Protein AF-A0A956KKS4-F1 (afdb_monomer_lite)

Sequence (204 aa):
PTCLHEVFEPHPDEIPGLGRHVPNFAPLLCDLSKSDDETLKHWNMSATRRLIFWVLRDGRDPIRLIATLPAWESLIHQALASQDELAIFLQIHQYLKIVVKGEHAGHFWSTLNRMVPEVEEVVMTYADTLKAQGLEQGRVQGLEKGLEQGLEQGRAQMLDLLTELRFGQPLSSDHQVETKDLKQLQALLERLLKASSLEEALRN

Radius of gyration: 31.51 Å; chains: 1; bounding box: 69×45×75 Å

Structure (mmCIF, N/CA/C/O backbone):
data_AF-A0A956KKS4-F1
#
_entry.id   AF-A0A956KKS4-F1
#
loop_
_atom_site.group_PDB
_atom_site.id
_atom_site.type_symbol
_atom_site.label_atom_id
_atom_site.label_alt_id
_atom_site.label_comp_id
_atom_site.label_asym_id
_atom_site.label_entity_id
_atom_site.label_seq_id
_atom_site.pdbx_PDB_ins_code
_atom_site.Cartn_x
_atom_site.Cartn_y
_atom_site.Cartn_z
_atom_site.occupancy
_atom_site.B_iso_or_equiv
_atom_site.auth_seq_id
_atom_site.auth_comp_id
_atom_site.auth_asym_id
_atom_site.auth_atom_id
_atom_site.pdbx_PDB_model_num
ATOM 1 N N . PRO A 1 1 ? -6.149 -20.314 -20.957 1.00 67.69 1 PRO A N 1
ATOM 2 C CA . PRO A 1 1 ? -7.364 -19.671 -21.488 1.00 67.69 1 PRO A CA 1
ATOM 3 C C . PRO A 1 1 ? -7.081 -18.264 -22.036 1.00 67.69 1 PRO A C 1
ATOM 5 O O . PRO A 1 1 ? -6.690 -17.373 -21.284 1.00 67.69 1 PRO A O 1
ATOM 8 N N . THR A 1 2 ? -7.222 -18.085 -23.350 1.00 76.88 2 THR A N 1
ATOM 9 C CA . THR A 1 2 ? -7.102 -16.787 -24.043 1.00 76.88 2 THR A CA 1
ATOM 10 C C . THR A 1 2 ? -8.426 -16.037 -24.175 1.00 76.88 2 THR A C 1
ATOM 12 O O . THR A 1 2 ? -8.429 -14.856 -24.518 1.00 76.88 2 THR A O 1
ATOM 15 N N . CYS A 1 3 ? -9.545 -16.685 -23.846 1.00 83.00 3 CYS A N 1
ATOM 16 C CA . CYS A 1 3 ? -10.859 -16.067 -23.724 1.00 83.00 3 CYS A CA 1
ATOM 17 C C . CYS A 1 3 ? -11.696 -16.735 -22.621 1.00 83.00 3 CYS A C 1
ATOM 19 O O . CYS A 1 3 ? -11.344 -17.806 -22.122 1.00 83.00 3 CYS A O 1
ATOM 21 N N . LEU A 1 4 ? -12.781 -16.078 -22.200 1.00 85.38 4 LEU A N 1
ATOM 22 C CA . LEU A 1 4 ? -13.617 -16.523 -21.082 1.00 85.38 4 LEU A CA 1
ATOM 23 C C . LEU A 1 4 ? -14.244 -17.902 -21.332 1.00 85.38 4 LEU A C 1
ATOM 25 O O . LEU A 1 4 ? -14.388 -18.686 -20.398 1.00 85.38 4 LEU A O 1
ATOM 29 N N . HIS A 1 5 ? -14.603 -18.209 -22.578 1.00 89.88 5 HIS A N 1
ATOM 30 C CA . HIS A 1 5 ? -15.242 -19.483 -22.917 1.00 89.88 5 HIS A CA 1
ATOM 31 C C . HIS A 1 5 ? -14.338 -20.698 -22.673 1.00 89.88 5 HIS A C 1
ATOM 33 O O . HIS A 1 5 ? -14.833 -21.735 -22.246 1.00 89.88 5 HIS A O 1
ATOM 39 N N . GLU A 1 6 ? -13.018 -20.548 -22.824 1.00 86.31 6 GLU A N 1
ATOM 40 C CA . GLU A 1 6 ? -12.023 -21.605 -22.564 1.00 86.31 6 GLU A CA 1
ATOM 41 C C . GLU A 1 6 ? -11.889 -21.986 -21.077 1.00 86.31 6 GLU A C 1
ATOM 43 O O . GLU A 1 6 ? -11.120 -22.882 -20.739 1.00 86.31 6 GLU A O 1
ATOM 48 N N . VAL A 1 7 ? -12.568 -21.275 -20.170 1.00 86.38 7 VAL A N 1
ATOM 49 C CA . VAL A 1 7 ? -12.564 -21.566 -18.725 1.00 86.38 7 VAL A CA 1
ATOM 50 C C . VAL A 1 7 ? -13.711 -22.508 -18.332 1.00 86.38 7 VAL A C 1
ATOM 52 O O . VAL A 1 7 ? -13.700 -23.057 -17.233 1.00 86.38 7 VAL A O 1
ATOM 55 N N . PHE A 1 8 ? -14.702 -22.706 -19.207 1.00 86.19 8 PHE A N 1
ATOM 56 C CA . PHE A 1 8 ? -15.856 -23.562 -18.939 1.00 86.19 8 PHE A CA 1
ATOM 57 C C . PHE A 1 8 ? -15.697 -24.939 -19.586 1.00 86.19 8 PHE A C 1
ATOM 59 O O . PHE A 1 8 ? -15.346 -25.051 -20.758 1.00 86.19 8 PHE A O 1
ATOM 66 N N . GLU A 1 9 ? -16.035 -25.979 -18.825 1.00 88.81 9 GLU A N 1
ATOM 67 C CA . GLU A 1 9 ? -16.189 -27.348 -19.315 1.00 88.81 9 GLU A CA 1
ATOM 68 C C . GLU A 1 9 ? -17.622 -27.832 -19.005 1.00 88.81 9 GLU A C 1
ATOM 70 O O . GLU A 1 9 ? -18.017 -27.813 -17.834 1.00 88.81 9 GLU A O 1
ATOM 75 N N . PRO A 1 10 ? -18.423 -28.266 -20.002 1.00 88.50 10 PRO A N 1
ATOM 76 C CA . PRO A 1 10 ? -18.163 -28.219 -21.447 1.00 88.50 10 PRO A CA 1
ATOM 77 C C . PRO A 1 10 ? -18.154 -26.781 -21.989 1.00 88.50 10 PRO A C 1
ATOM 79 O O . PRO A 1 10 ? -18.665 -25.857 -21.347 1.00 88.50 10 PRO A O 1
ATOM 82 N N . HIS A 1 11 ? -17.583 -26.593 -23.179 1.00 90.69 11 HIS A N 1
ATOM 83 C CA . HIS A 1 11 ? -17.496 -25.268 -23.791 1.00 90.69 11 HIS A CA 1
ATOM 84 C C . HIS A 1 11 ? -18.918 -24.698 -24.008 1.00 90.69 11 HIS A C 1
ATOM 86 O O . HIS A 1 11 ? -19.808 -25.445 -24.418 1.00 90.69 11 HIS A O 1
ATOM 92 N N . PRO A 1 12 ? -19.194 -23.396 -23.785 1.00 90.81 12 PRO A N 1
ATOM 93 C CA . PRO A 1 12 ? -20.557 -22.856 -23.881 1.00 90.81 12 PRO A CA 1
ATOM 94 C C . PRO A 1 12 ? -21.233 -23.062 -25.248 1.00 90.81 12 PRO A C 1
ATOM 96 O O . PRO A 1 12 ? -22.458 -23.170 -25.316 1.00 90.81 12 PRO A O 1
ATOM 99 N N . ASP A 1 13 ? -20.444 -23.154 -26.323 1.00 90.31 13 ASP A N 1
ATOM 100 C CA . ASP A 1 13 ? -20.930 -23.477 -27.677 1.00 90.31 13 ASP A CA 1
ATOM 101 C C . ASP A 1 13 ? -21.317 -24.955 -27.867 1.00 90.31 13 ASP A C 1
ATOM 103 O O . ASP A 1 13 ? -22.075 -25.278 -28.780 1.00 90.31 13 ASP A O 1
ATOM 107 N N . GLU A 1 14 ? -20.846 -25.856 -27.003 1.00 92.38 14 GLU A N 1
ATOM 108 C CA . GLU A 1 14 ? -21.231 -27.275 -27.009 1.00 92.38 14 GLU A CA 1
ATOM 109 C C . GLU A 1 14 ? -22.615 -27.494 -26.379 1.00 92.38 14 GLU A C 1
ATOM 111 O O . GLU A 1 14 ? -23.230 -28.542 -26.582 1.00 92.38 14 GLU A O 1
ATOM 116 N N . ILE A 1 15 ? -23.140 -26.502 -25.649 1.00 90.44 15 ILE A N 1
ATOM 117 C CA . ILE A 1 15 ? -24.481 -26.536 -25.061 1.00 90.44 15 ILE A CA 1
ATOM 118 C C . ILE A 1 15 ? -25.469 -25.848 -26.024 1.00 90.44 15 ILE A C 1
ATOM 120 O O . ILE A 1 15 ? -25.394 -24.628 -26.226 1.00 90.44 15 ILE A O 1
ATOM 124 N N . PRO A 1 16 ? -26.444 -26.583 -26.600 1.00 91.25 16 PRO A N 1
ATOM 125 C CA . PRO A 1 16 ? -27.363 -26.038 -27.593 1.00 91.25 16 PRO A CA 1
ATOM 126 C C . PRO A 1 16 ? -28.093 -24.779 -27.111 1.00 91.25 16 PRO A C 1
ATOM 128 O O . PRO A 1 16 ? -28.829 -24.792 -26.126 1.00 91.25 16 PRO A O 1
ATOM 131 N N . GLY A 1 17 ? -27.909 -23.681 -27.845 1.00 89.69 17 GLY A N 1
ATOM 132 C CA . GLY A 1 17 ? -28.584 -22.408 -27.595 1.00 89.69 17 GLY A CA 1
ATOM 133 C C . GLY A 1 17 ? -27.953 -21.524 -26.518 1.00 89.69 17 GLY A C 1
ATOM 134 O O . GLY A 1 17 ? -28.399 -20.384 -26.392 1.00 89.69 17 GLY A O 1
ATOM 135 N N . LEU A 1 18 ? -26.926 -21.992 -25.796 1.00 88.94 18 LEU A N 1
ATOM 136 C CA . LEU A 1 18 ? -26.306 -21.257 -24.687 1.00 88.94 18 LEU A CA 1
ATOM 137 C C . LEU A 1 18 ? -25.209 -20.280 -25.135 1.00 88.94 18 LEU A C 1
ATOM 139 O O . LEU A 1 18 ? -25.178 -19.159 -24.631 1.00 88.94 18 LEU A O 1
ATOM 143 N N . GLY A 1 19 ? -24.364 -20.652 -26.103 1.00 86.62 19 GLY A N 1
ATOM 144 C CA . GLY A 1 19 ? -23.192 -19.861 -26.518 1.00 86.62 19 GLY A CA 1
ATOM 145 C C . GLY A 1 19 ? -23.479 -18.380 -26.810 1.00 86.62 19 GLY A C 1
ATOM 146 O O . GLY A 1 19 ? -22.782 -17.496 -26.319 1.00 86.62 19 GLY A O 1
ATOM 147 N N . ARG A 1 20 ? -24.596 -18.072 -27.487 1.00 88.06 20 ARG A N 1
ATOM 148 C CA . ARG A 1 20 ? -25.023 -16.686 -27.798 1.00 88.06 20 ARG A CA 1
ATOM 149 C C . ARG A 1 20 ? -25.394 -15.828 -26.581 1.00 88.06 20 ARG A C 1
ATOM 151 O O . ARG A 1 20 ? -25.547 -14.618 -26.721 1.00 88.06 20 ARG A O 1
ATOM 158 N N . HIS A 1 21 ? -25.618 -16.446 -25.424 1.00 89.75 21 HIS A N 1
ATOM 159 C CA . HIS A 1 21 ? -26.002 -15.770 -24.183 1.00 89.75 21 HIS A CA 1
ATOM 160 C C . HIS A 1 21 ? -24.832 -15.624 -23.206 1.00 89.75 21 HIS A C 1
ATOM 162 O O . HIS A 1 21 ? -24.967 -14.901 -22.221 1.00 89.75 21 HIS A O 1
ATOM 168 N N . VAL A 1 22 ? -23.695 -16.275 -23.472 1.00 88.19 22 VAL A N 1
ATOM 169 C CA . VAL A 1 22 ? -22.488 -16.179 -22.649 1.00 88.19 22 VAL A CA 1
ATOM 170 C C . VAL A 1 22 ? -21.515 -15.219 -23.333 1.00 88.19 22 VAL A C 1
ATOM 172 O O . VAL A 1 22 ? -20.966 -15.559 -24.380 1.00 88.19 22 VAL A O 1
ATOM 175 N N . PRO A 1 23 ? -21.257 -14.023 -22.778 1.00 86.69 23 PRO A N 1
ATOM 176 C CA . PRO A 1 23 ? -20.263 -13.113 -23.336 1.00 86.69 23 PRO A CA 1
ATOM 177 C C . PRO A 1 23 ? -18.887 -13.783 -23.430 1.00 86.69 23 PRO A C 1
ATOM 179 O O . PRO A 1 23 ? -18.427 -14.374 -22.455 1.00 86.69 23 PRO A O 1
ATOM 182 N N . ASN A 1 24 ? -18.219 -13.690 -24.582 1.00 87.19 24 ASN A N 1
ATOM 183 C CA . ASN A 1 24 ? -16.855 -14.190 -24.738 1.00 87.19 24 ASN A CA 1
ATOM 184 C C . ASN A 1 24 ? -15.861 -13.027 -24.715 1.00 87.19 24 ASN A C 1
ATOM 186 O O . ASN A 1 24 ? -15.662 -12.346 -25.721 1.00 87.19 24 ASN A O 1
ATOM 190 N N . PHE A 1 25 ? -15.259 -12.769 -23.557 1.00 85.31 25 PHE A N 1
ATOM 191 C CA . PHE A 1 25 ? -14.231 -11.739 -23.430 1.00 85.31 25 PHE A CA 1
ATOM 192 C C . PHE A 1 25 ? -12.845 -12.352 -23.621 1.00 85.31 25 PHE A C 1
ATOM 194 O O . PHE A 1 25 ? -12.521 -13.354 -22.986 1.00 85.31 25 PHE A O 1
ATOM 201 N N . ALA A 1 26 ? -12.010 -11.718 -24.443 1.00 81.62 26 ALA A N 1
ATOM 202 C CA . ALA A 1 26 ? -10.579 -11.991 -24.494 1.00 81.62 26 ALA A CA 1
ATOM 203 C C . ALA A 1 26 ? -9.862 -11.012 -23.546 1.00 81.62 26 ALA A C 1
ATOM 205 O O . ALA A 1 26 ? -9.864 -9.806 -23.819 1.00 81.62 26 ALA A O 1
ATOM 206 N N . PRO A 1 27 ? -9.298 -11.464 -22.410 1.00 77.31 27 PRO A N 1
ATOM 207 C CA . PRO A 1 27 ? -8.574 -10.571 -21.520 1.00 77.31 27 PRO A CA 1
ATOM 208 C C . PRO A 1 27 ? -7.299 -10.065 -22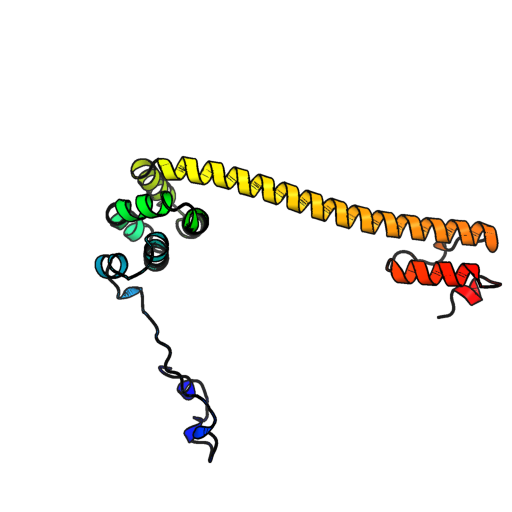.205 1.00 77.31 27 PRO A C 1
ATOM 210 O O . PRO A 1 27 ? -6.483 -10.847 -22.693 1.00 77.31 27 PRO A O 1
ATOM 213 N N . LEU A 1 28 ? -7.096 -8.747 -22.200 1.00 77.62 28 LEU A N 1
ATOM 214 C CA . LEU A 1 28 ? -5.820 -8.156 -22.592 1.00 77.62 28 LEU A CA 1
ATOM 215 C C . LEU A 1 28 ? -4.828 -8.322 -21.433 1.00 77.62 28 LEU A C 1
ATOM 217 O O . LEU A 1 28 ? -4.792 -7.511 -20.509 1.00 77.62 28 LEU A O 1
ATOM 221 N N . LEU A 1 29 ? -4.050 -9.403 -21.463 1.00 77.94 29 LEU A N 1
ATOM 222 C CA . LEU A 1 29 ? -3.005 -9.677 -20.478 1.00 77.94 29 LEU A CA 1
ATOM 223 C C . LEU A 1 29 ? -1.663 -9.131 -20.975 1.00 77.94 29 LEU A C 1
ATOM 225 O O . LEU A 1 29 ? -1.167 -9.535 -22.025 1.00 77.94 29 LEU A O 1
ATOM 229 N N . CYS A 1 30 ? -1.066 -8.222 -20.206 1.00 78.81 30 CYS A N 1
ATOM 230 C CA . CYS A 1 30 ? 0.287 -7.734 -20.451 1.00 78.81 30 CYS A CA 1
ATOM 231 C C . CYS A 1 30 ? 1.281 -8.530 -19.598 1.00 78.81 30 CYS A C 1
ATOM 233 O O . CYS A 1 30 ? 1.232 -8.480 -18.368 1.00 78.81 30 CYS A O 1
ATOM 235 N N . ASP A 1 31 ? 2.182 -9.263 -20.252 1.00 86.06 31 ASP A N 1
ATOM 236 C CA . ASP A 1 31 ? 3.281 -9.963 -19.587 1.00 86.06 31 ASP A CA 1
ATOM 237 C C . ASP A 1 31 ? 4.459 -9.004 -19.373 1.00 86.06 31 ASP A C 1
ATOM 239 O O . ASP A 1 31 ? 5.256 -8.755 -20.280 1.00 86.06 31 ASP A O 1
ATOM 243 N N . LEU A 1 32 ? 4.568 -8.469 -18.155 1.00 87.56 32 LEU A N 1
ATOM 244 C CA . LEU A 1 32 ? 5.615 -7.514 -17.786 1.00 87.56 32 LEU A CA 1
ATOM 245 C C . LEU A 1 32 ? 7.029 -8.081 -17.933 1.00 87.56 32 LEU A C 1
ATOM 247 O O . LEU A 1 32 ? 7.955 -7.306 -18.147 1.00 87.56 32 LEU A O 1
ATOM 251 N N . SER A 1 33 ? 7.212 -9.403 -17.845 1.00 86.06 33 SER A N 1
ATOM 252 C CA . SER A 1 33 ? 8.542 -10.020 -17.943 1.00 86.06 33 SER A CA 1
ATOM 253 C C . SER A 1 33 ? 9.171 -9.869 -19.332 1.00 86.06 33 SER A C 1
ATOM 255 O O . SER A 1 33 ? 10.391 -9.937 -19.467 1.00 86.06 33 SER A O 1
ATOM 257 N N . LYS A 1 34 ? 8.344 -9.625 -20.356 1.00 87.12 34 LYS A N 1
ATOM 258 C CA . LYS A 1 34 ? 8.765 -9.441 -21.751 1.00 87.12 34 LYS A CA 1
ATOM 259 C C . LYS A 1 34 ? 8.954 -7.979 -22.145 1.00 87.12 34 LYS A C 1
ATOM 261 O O . LYS A 1 34 ? 9.485 -7.715 -23.219 1.00 87.12 34 LYS A O 1
ATOM 266 N N . SER A 1 35 ? 8.516 -7.042 -21.309 1.00 89.44 35 SER A N 1
ATOM 267 C CA . SER A 1 35 ? 8.695 -5.610 -21.550 1.00 89.44 35 SER A CA 1
ATOM 268 C C . SER A 1 35 ? 10.105 -5.189 -21.152 1.00 89.44 35 SER A C 1
ATOM 270 O O . SER A 1 35 ? 10.549 -5.505 -20.046 1.00 89.44 35 SER A O 1
ATOM 272 N N . ASP A 1 36 ? 10.795 -4.441 -22.012 1.00 91.94 36 ASP A N 1
ATOM 273 C CA . ASP A 1 36 ? 12.065 -3.802 -21.663 1.00 91.94 36 ASP A CA 1
ATOM 274 C C . ASP A 1 36 ? 11.852 -2.473 -20.914 1.00 91.94 36 ASP A C 1
ATOM 276 O O . ASP A 1 36 ? 10.735 -1.965 -20.777 1.00 91.94 36 ASP A O 1
ATOM 280 N N . ASP A 1 37 ? 12.934 -1.936 -20.351 1.00 93.56 37 ASP A N 1
ATOM 281 C CA . ASP A 1 37 ? 12.895 -0.704 -19.558 1.00 93.56 37 ASP A CA 1
ATOM 282 C C . ASP A 1 37 ? 12.421 0.489 -20.388 1.00 93.56 37 ASP A C 1
ATOM 284 O O . ASP A 1 37 ? 11.619 1.289 -19.911 1.00 93.56 37 ASP A O 1
ATOM 288 N N . GLU A 1 38 ? 12.868 0.590 -21.639 1.00 93.44 38 GLU A N 1
ATOM 289 C CA . GLU A 1 38 ? 12.499 1.695 -22.520 1.00 93.44 38 GLU A CA 1
ATOM 290 C C . GLU A 1 38 ? 11.010 1.666 -22.863 1.00 93.44 38 GLU A C 1
ATOM 292 O O . GLU A 1 38 ? 10.343 2.697 -22.786 1.00 93.44 38 GLU A O 1
ATOM 297 N N . THR A 1 39 ? 10.440 0.493 -23.129 1.00 92.94 39 THR A N 1
ATOM 298 C CA . THR A 1 39 ? 9.001 0.324 -23.346 1.00 92.94 39 THR A CA 1
ATOM 299 C C . THR A 1 39 ? 8.213 0.808 -22.134 1.00 92.94 39 THR A C 1
ATOM 301 O O . THR A 1 39 ? 7.300 1.620 -22.288 1.00 92.94 39 THR A O 1
ATOM 304 N N . LEU A 1 40 ? 8.589 0.377 -20.924 1.00 93.38 40 LEU A N 1
ATOM 305 C CA . LEU A 1 40 ? 7.910 0.798 -19.694 1.00 93.38 40 LEU A CA 1
ATOM 306 C C . LEU A 1 40 ? 8.026 2.313 -19.458 1.00 93.38 40 LEU A C 1
ATOM 308 O O . LEU A 1 40 ? 7.057 2.952 -19.042 1.00 93.38 40 LEU A O 1
ATOM 312 N N . LYS A 1 41 ? 9.185 2.913 -19.759 1.00 94.06 41 LYS A N 1
ATOM 313 C CA . LYS A 1 41 ? 9.401 4.364 -19.639 1.00 94.06 41 LYS A CA 1
ATOM 314 C C . LYS A 1 41 ? 8.571 5.178 -20.630 1.00 94.06 41 LYS A C 1
ATOM 316 O O . LYS A 1 41 ? 8.236 6.313 -20.302 1.00 94.06 41 LYS A O 1
ATOM 321 N N . HIS A 1 42 ? 8.214 4.633 -21.792 1.00 93.56 42 HIS A N 1
ATOM 322 C CA . HIS A 1 42 ? 7.426 5.327 -22.822 1.00 93.56 42 HIS A CA 1
ATOM 323 C C . HIS A 1 42 ? 5.911 5.096 -22.716 1.00 93.56 42 HIS A C 1
ATOM 325 O O . HIS A 1 42 ? 5.143 5.686 -23.479 1.00 93.56 42 HIS A O 1
ATOM 331 N N . TRP A 1 43 ? 5.448 4.270 -21.776 1.00 92.31 43 TRP A N 1
ATOM 332 C CA . TRP A 1 43 ? 4.018 4.048 -21.568 1.00 92.31 43 TRP A CA 1
ATOM 333 C C . TRP A 1 43 ? 3.269 5.347 -21.265 1.00 92.31 43 TRP A C 1
ATOM 335 O O . TRP A 1 43 ? 3.678 6.127 -20.409 1.00 92.31 43 TRP A O 1
ATOM 345 N N . ASN A 1 44 ? 2.130 5.568 -21.929 1.00 93.75 44 ASN A N 1
ATOM 346 C CA . ASN A 1 44 ? 1.343 6.796 -21.788 1.00 93.75 44 ASN A CA 1
ATOM 347 C C . ASN A 1 44 ? 0.564 6.844 -20.458 1.00 93.75 44 ASN A C 1
ATOM 349 O O . ASN A 1 44 ? -0.647 6.641 -20.400 1.00 93.75 44 ASN A O 1
ATOM 353 N N . MET A 1 45 ? 1.296 7.057 -19.372 1.00 92.69 45 MET A N 1
ATOM 354 C CA . MET A 1 45 ? 0.819 7.170 -17.996 1.00 92.69 45 MET A CA 1
ATOM 355 C C . MET A 1 45 ? 1.788 8.037 -17.184 1.00 92.69 45 MET A C 1
ATOM 357 O O . MET A 1 45 ? 2.842 8.419 -17.690 1.00 92.69 45 MET A O 1
ATOM 361 N N . SER A 1 46 ? 1.453 8.349 -15.936 1.00 94.25 46 SER A N 1
ATOM 362 C CA . SER A 1 46 ? 2.309 9.146 -15.055 1.00 94.25 46 SER A CA 1
ATOM 363 C C . SER A 1 46 ? 3.600 8.429 -14.647 1.00 94.25 46 SER A C 1
ATOM 365 O O . SER A 1 46 ? 3.689 7.198 -14.699 1.00 94.25 46 SER A O 1
ATOM 367 N N . ALA A 1 47 ? 4.599 9.203 -14.208 1.00 94.50 47 ALA A N 1
ATOM 368 C CA . ALA A 1 47 ? 5.894 8.679 -13.774 1.00 94.50 47 ALA A CA 1
ATOM 369 C C . ALA A 1 47 ? 5.747 7.641 -12.651 1.00 94.50 47 ALA A C 1
ATOM 371 O O . ALA A 1 47 ? 6.319 6.553 -12.736 1.00 94.50 47 ALA A O 1
ATOM 372 N N . THR A 1 48 ? 4.894 7.919 -11.663 1.00 94.56 48 THR A N 1
ATOM 373 C CA . THR A 1 48 ? 4.626 7.013 -10.542 1.00 94.56 48 THR A CA 1
ATOM 374 C C . THR A 1 48 ? 4.069 5.675 -11.012 1.00 94.56 48 THR A C 1
ATOM 376 O O . THR A 1 48 ? 4.514 4.624 -10.558 1.00 94.56 48 THR A O 1
ATOM 379 N N . ARG A 1 49 ? 3.145 5.671 -11.982 1.00 94.12 49 ARG A N 1
ATOM 380 C CA . ARG A 1 49 ? 2.589 4.422 -12.528 1.00 94.12 49 ARG A CA 1
ATOM 381 C C . ARG A 1 49 ? 3.625 3.616 -13.306 1.00 94.12 49 ARG A C 1
ATOM 383 O O . ARG A 1 49 ? 3.665 2.399 -13.155 1.00 94.12 49 ARG A O 1
ATOM 390 N N . ARG A 1 50 ? 4.500 4.266 -14.080 1.00 95.94 50 ARG A N 1
ATOM 391 C CA . ARG A 1 50 ? 5.619 3.574 -14.754 1.00 95.94 50 ARG A CA 1
ATOM 392 C C . ARG A 1 50 ? 6.558 2.929 -13.730 1.00 95.94 50 ARG A C 1
ATOM 394 O O . ARG A 1 50 ? 6.944 1.775 -13.907 1.00 95.94 50 ARG A O 1
ATOM 401 N N . LEU A 1 51 ? 6.847 3.628 -12.627 1.00 96.62 51 LEU A N 1
ATOM 402 C CA . LEU A 1 51 ? 7.636 3.089 -11.515 1.00 96.62 51 LEU A CA 1
ATOM 403 C C . LEU A 1 51 ? 6.966 1.881 -10.849 1.00 96.62 51 LEU A C 1
ATOM 405 O O . LEU A 1 51 ? 7.670 0.935 -10.510 1.00 96.62 51 LEU A O 1
ATOM 409 N N . ILE A 1 52 ? 5.632 1.861 -10.708 1.00 95.44 52 ILE A N 1
ATOM 410 C CA . ILE A 1 52 ? 4.912 0.674 -10.208 1.00 95.44 52 ILE A CA 1
ATOM 411 C C . ILE A 1 52 ? 5.248 -0.541 -11.069 1.00 95.44 52 ILE A C 1
ATOM 413 O O . ILE A 1 52 ? 5.626 -1.578 -10.534 1.00 95.44 52 ILE A O 1
ATOM 417 N N . PHE A 1 53 ? 5.135 -0.435 -12.393 1.00 95.06 53 PHE A N 1
ATOM 418 C CA . PHE A 1 53 ? 5.379 -1.577 -13.278 1.00 95.06 53 PHE A CA 1
ATOM 419 C C . PHE A 1 53 ? 6.832 -2.038 -13.259 1.00 95.06 53 PHE A C 1
ATOM 421 O O . PHE A 1 53 ? 7.083 -3.242 -13.223 1.00 95.06 53 PHE A O 1
ATOM 428 N N . TRP A 1 54 ? 7.773 -1.098 -13.210 1.00 95.75 54 TRP A N 1
ATOM 429 C CA . TRP A 1 54 ? 9.185 -1.407 -13.019 1.00 95.75 54 TRP A CA 1
ATOM 430 C C . TRP A 1 54 ? 9.429 -2.173 -11.710 1.00 95.75 54 TRP A C 1
ATOM 432 O O . TRP A 1 54 ? 9.985 -3.270 -11.728 1.00 95.75 54 TRP A O 1
ATOM 442 N N . VAL A 1 55 ? 8.918 -1.668 -10.585 1.00 95.25 55 VAL A N 1
ATOM 443 C CA . VAL A 1 55 ? 9.067 -2.298 -9.266 1.00 95.25 55 VAL A CA 1
ATOM 444 C C . VAL A 1 55 ? 8.310 -3.626 -9.156 1.00 95.25 55 VAL A C 1
ATOM 446 O O . VAL A 1 55 ? 8.766 -4.540 -8.472 1.00 95.25 55 VAL A O 1
ATOM 449 N N . LEU A 1 56 ? 7.171 -3.793 -9.827 1.00 93.31 56 LEU A N 1
ATOM 450 C CA . LEU A 1 56 ? 6.454 -5.071 -9.857 1.00 93.31 56 LEU A CA 1
ATOM 451 C C . LEU A 1 56 ? 7.199 -6.129 -10.677 1.00 93.31 56 LEU A C 1
ATOM 453 O O . LEU A 1 56 ? 7.210 -7.296 -10.279 1.00 93.31 56 LEU A O 1
ATOM 457 N N . ARG A 1 57 ? 7.816 -5.728 -11.795 1.00 94.00 57 ARG A N 1
ATOM 458 C CA . ARG A 1 57 ? 8.616 -6.613 -12.650 1.00 94.00 57 ARG A CA 1
ATOM 459 C C . ARG A 1 57 ? 9.921 -7.013 -11.958 1.00 94.00 57 ARG A C 1
ATOM 461 O O . ARG A 1 57 ? 10.241 -8.197 -11.916 1.00 94.00 57 ARG A O 1
ATOM 468 N N . ASP A 1 58 ? 10.620 -6.049 -11.360 1.00 93.69 58 ASP A N 1
ATOM 469 C CA . ASP A 1 58 ? 12.010 -6.226 -10.918 1.00 93.69 58 ASP A CA 1
ATOM 470 C C . ASP A 1 58 ? 12.169 -6.331 -9.404 1.00 93.69 58 ASP A C 1
ATOM 472 O O . ASP A 1 58 ? 13.189 -6.806 -8.921 1.00 93.69 58 ASP A O 1
ATOM 476 N N . GLY A 1 59 ? 11.165 -5.931 -8.622 1.00 89.50 59 GLY A N 1
ATOM 477 C CA . GLY A 1 59 ? 11.275 -5.819 -7.165 1.00 89.50 59 GLY A CA 1
ATOM 478 C C . GLY A 1 59 ? 11.569 -7.132 -6.440 1.00 89.50 59 GLY A C 1
ATOM 479 O O . GLY A 1 59 ? 12.028 -7.111 -5.301 1.00 89.50 59 GLY A O 1
ATOM 480 N N . ARG A 1 60 ? 11.315 -8.277 -7.087 1.00 88.00 60 ARG A N 1
ATOM 481 C CA . ARG A 1 60 ? 11.626 -9.615 -6.555 1.00 88.00 60 ARG A CA 1
ATOM 482 C C . ARG A 1 60 ? 13.028 -10.113 -6.915 1.00 88.00 60 ARG A C 1
ATOM 484 O O . ARG A 1 60 ? 13.434 -11.144 -6.391 1.00 88.00 60 ARG A O 1
ATOM 491 N N . ASP A 1 61 ? 13.754 -9.389 -7.761 1.00 92.06 61 ASP A N 1
ATOM 492 C CA . ASP A 1 61 ? 15.160 -9.622 -8.084 1.00 92.06 61 ASP A CA 1
ATOM 493 C C . ASP A 1 61 ? 15.980 -8.397 -7.639 1.00 92.06 61 ASP A C 1
ATOM 495 O O . ASP A 1 61 ? 16.180 -7.456 -8.415 1.00 92.06 61 ASP A O 1
ATOM 499 N N . PRO A 1 62 ? 16.455 -8.373 -6.377 1.00 87.88 62 PRO A N 1
ATOM 500 C CA . PRO A 1 62 ? 17.199 -7.239 -5.841 1.00 87.88 62 PRO A CA 1
ATOM 501 C C . PRO A 1 62 ? 18.446 -6.883 -6.654 1.00 87.88 62 PRO A C 1
ATOM 503 O O . PRO A 1 62 ? 18.790 -5.707 -6.738 1.00 87.88 62 PRO A O 1
ATOM 506 N N . ILE A 1 63 ? 19.112 -7.864 -7.272 1.00 91.00 63 ILE A N 1
ATOM 507 C CA . ILE A 1 63 ? 20.335 -7.635 -8.051 1.00 91.00 63 ILE A CA 1
ATOM 508 C C . ILE A 1 63 ? 19.987 -6.852 -9.318 1.00 91.00 63 ILE A C 1
ATOM 510 O O . ILE A 1 63 ? 20.579 -5.801 -9.583 1.00 91.00 63 ILE A O 1
ATOM 514 N N . ARG A 1 64 ? 18.987 -7.320 -10.074 1.00 92.25 64 ARG A N 1
ATOM 515 C CA . ARG A 1 64 ? 18.522 -6.637 -11.289 1.00 92.25 64 ARG A CA 1
ATOM 516 C C . ARG A 1 64 ? 17.908 -5.271 -10.970 1.00 92.25 64 ARG A C 1
ATOM 518 O O . ARG A 1 64 ? 18.140 -4.306 -11.701 1.00 92.25 64 ARG A O 1
ATOM 525 N N . LEU A 1 65 ? 17.157 -5.165 -9.874 1.00 93.44 65 LEU A N 1
ATOM 526 C CA . LEU A 1 65 ? 16.563 -3.907 -9.423 1.00 93.44 65 LEU A CA 1
ATOM 527 C C . LEU A 1 65 ? 17.638 -2.856 -9.106 1.00 93.44 65 LEU A C 1
ATOM 529 O O . LEU A 1 65 ? 17.551 -1.730 -9.587 1.00 93.44 65 LEU A O 1
ATOM 533 N N . ILE A 1 66 ? 18.678 -3.226 -8.351 1.00 93.31 66 ILE A N 1
ATOM 534 C CA . ILE A 1 66 ? 19.812 -2.339 -8.043 1.00 93.31 66 ILE A CA 1
ATOM 535 C C . ILE A 1 66 ? 20.530 -1.910 -9.327 1.00 93.31 66 ILE A C 1
ATOM 537 O O . ILE A 1 66 ? 20.852 -0.735 -9.482 1.00 93.31 66 ILE A O 1
ATOM 541 N N . ALA A 1 67 ? 20.776 -2.847 -10.248 1.00 93.31 67 ALA A N 1
ATOM 542 C CA . ALA A 1 67 ? 21.489 -2.563 -11.492 1.00 93.31 67 ALA A CA 1
ATOM 543 C C . ALA A 1 67 ? 20.728 -1.588 -12.407 1.00 93.31 67 ALA A C 1
ATOM 545 O O . ALA A 1 67 ? 21.347 -0.781 -13.098 1.00 93.31 67 ALA A O 1
ATOM 546 N N . THR A 1 68 ? 19.394 -1.653 -12.409 1.00 94.06 68 THR A N 1
ATOM 547 C CA . T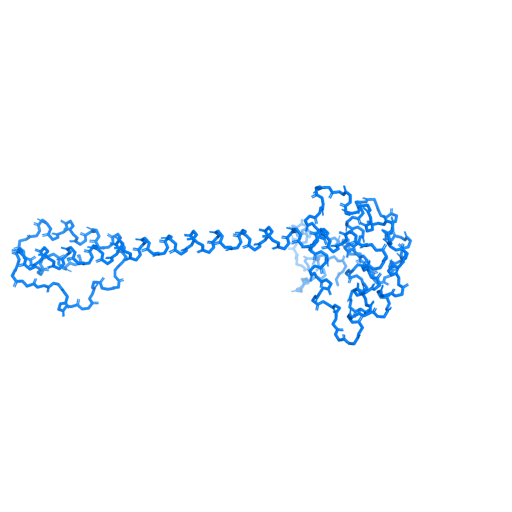HR A 1 68 ? 18.543 -0.797 -13.251 1.00 94.06 68 THR A CA 1
ATOM 548 C C . THR A 1 68 ? 18.177 0.529 -12.590 1.00 94.06 68 THR A C 1
ATOM 550 O O . THR A 1 68 ? 17.930 1.491 -13.310 1.00 94.06 68 THR A O 1
ATOM 553 N N . LEU A 1 69 ? 18.213 0.629 -11.256 1.00 94.69 69 LEU A N 1
ATOM 554 C CA . LEU A 1 69 ? 17.818 1.813 -10.478 1.00 94.69 69 LEU A CA 1
ATOM 555 C C . LEU A 1 69 ? 18.325 3.167 -11.036 1.00 94.69 69 LEU A C 1
ATOM 557 O O . LEU A 1 69 ? 17.492 4.065 -11.178 1.00 94.69 69 LEU A O 1
ATOM 561 N N . PRO A 1 70 ? 19.606 3.340 -11.436 1.00 95.56 70 PRO A N 1
ATOM 562 C CA . PRO A 1 70 ? 20.084 4.613 -11.992 1.00 95.56 70 PRO A CA 1
ATOM 563 C C . PRO A 1 70 ? 19.346 5.057 -13.259 1.00 95.56 70 PRO A C 1
ATOM 565 O O . PRO A 1 70 ? 19.116 6.241 -13.478 1.00 95.56 70 PRO A O 1
ATOM 568 N N . ALA A 1 71 ? 18.903 4.111 -14.090 1.00 95.56 71 ALA A N 1
ATOM 569 C CA . ALA A 1 71 ? 18.178 4.421 -15.320 1.00 95.56 71 ALA A CA 1
ATOM 570 C C . ALA A 1 71 ? 16.755 4.959 -15.065 1.00 95.56 71 ALA A C 1
ATOM 572 O O . ALA A 1 71 ? 16.107 5.437 -16.001 1.00 95.56 71 ALA A O 1
ATOM 573 N N . TRP A 1 72 ? 16.270 4.866 -13.822 1.00 96.56 72 TRP A N 1
ATOM 574 C CA . TRP A 1 72 ? 14.934 5.274 -13.386 1.00 96.56 72 TRP A CA 1
ATOM 575 C C . TRP A 1 72 ? 14.940 6.529 -12.498 1.00 96.56 72 TRP A C 1
ATOM 577 O O . TRP A 1 72 ? 13.868 7.028 -12.159 1.00 96.56 72 TRP A O 1
ATOM 587 N N . GLU A 1 73 ? 16.115 7.089 -12.188 1.00 95.94 73 GLU A N 1
ATOM 588 C CA . GLU A 1 73 ? 16.307 8.292 -11.361 1.00 95.94 73 GLU A CA 1
ATOM 589 C C . GLU A 1 73 ? 15.387 9.452 -11.767 1.00 95.94 73 GLU A C 1
ATOM 591 O O . GLU A 1 73 ? 14.642 9.989 -10.948 1.00 95.94 73 GLU A O 1
ATOM 596 N N . SER A 1 74 ? 15.357 9.787 -13.061 1.00 95.81 74 SER A N 1
ATOM 597 C CA . SER A 1 74 ? 14.540 10.898 -13.567 1.00 95.81 74 SER A CA 1
ATOM 598 C C . SER A 1 74 ? 13.038 10.719 -13.315 1.00 95.81 74 SER A C 1
ATOM 600 O O . SER A 1 74 ? 12.337 11.700 -13.068 1.00 95.81 74 SER A O 1
ATOM 602 N N . LEU A 1 75 ? 12.533 9.481 -13.353 1.00 95.88 75 LEU A N 1
ATOM 603 C CA . LEU A 1 75 ? 11.130 9.180 -13.065 1.00 95.88 75 LEU A CA 1
ATOM 604 C C . LEU A 1 75 ? 10.844 9.233 -11.563 1.00 95.88 75 LEU A C 1
ATOM 606 O O . LEU A 1 75 ? 9.749 9.636 -11.181 1.00 95.88 75 LEU A O 1
ATOM 610 N N . ILE A 1 76 ? 11.818 8.881 -10.719 1.00 96.19 76 ILE A N 1
ATOM 611 C CA . ILE A 1 76 ? 11.705 9.001 -9.259 1.00 96.19 76 ILE A CA 1
ATOM 612 C C . ILE A 1 76 ? 11.578 10.476 -8.866 1.00 96.19 76 ILE A C 1
ATOM 614 O O . ILE A 1 76 ? 10.640 10.825 -8.152 1.00 96.19 76 ILE A O 1
ATOM 618 N N . HIS A 1 77 ? 12.427 11.360 -9.399 1.00 95.12 77 HIS A N 1
ATOM 619 C CA . HIS A 1 77 ? 12.295 12.802 -9.154 1.00 95.12 77 HIS A CA 1
ATOM 620 C C . HIS A 1 77 ? 10.948 13.358 -9.641 1.00 95.12 77 HIS A C 1
ATOM 622 O O . HIS A 1 77 ? 10.311 14.137 -8.934 1.00 95.12 77 HIS A O 1
ATOM 628 N N . GLN A 1 78 ? 10.470 12.933 -10.817 1.00 94.31 78 GLN A N 1
ATOM 629 C CA . GLN A 1 78 ? 9.148 13.337 -11.319 1.00 94.31 78 GLN A CA 1
ATOM 630 C C . GLN A 1 78 ? 8.004 12.861 -10.414 1.00 94.31 78 GLN A C 1
ATOM 632 O O . GLN A 1 78 ? 7.045 13.602 -10.206 1.00 94.31 78 GLN A O 1
ATOM 637 N N . ALA A 1 79 ? 8.099 11.644 -9.871 1.00 93.94 79 ALA A N 1
ATOM 638 C CA . ALA A 1 79 ? 7.103 11.104 -8.951 1.00 93.94 79 ALA A CA 1
ATOM 639 C C . ALA A 1 79 ? 7.091 11.861 -7.614 1.00 93.94 79 ALA A C 1
ATOM 641 O O . ALA A 1 79 ? 6.019 12.192 -7.117 1.00 93.94 79 ALA A O 1
ATOM 642 N N . LEU A 1 80 ? 8.263 12.203 -7.068 1.00 92.25 80 LEU A N 1
ATOM 643 C CA . LEU A 1 80 ? 8.382 12.995 -5.837 1.00 92.25 80 LEU A CA 1
ATOM 644 C C . LEU A 1 80 ? 7.872 14.433 -5.999 1.00 92.25 80 LEU A C 1
ATOM 646 O O . LEU A 1 80 ? 7.307 14.994 -5.064 1.00 92.25 80 LEU A O 1
ATOM 650 N N . ALA A 1 81 ? 8.038 15.026 -7.183 1.00 91.88 81 ALA A N 1
ATOM 651 C CA . ALA A 1 81 ? 7.526 16.361 -7.486 1.00 91.88 81 ALA A CA 1
ATOM 652 C C . ALA A 1 81 ? 5.992 16.404 -7.645 1.00 91.88 81 ALA A C 1
ATOM 654 O O . ALA A 1 81 ? 5.396 17.483 -7.611 1.00 91.88 81 ALA A O 1
ATOM 655 N N . SER A 1 82 ? 5.336 15.253 -7.831 1.00 90.81 82 SER A N 1
ATOM 656 C CA . SER A 1 82 ? 3.884 15.165 -7.975 1.00 90.81 82 SER A CA 1
ATOM 657 C C . SER A 1 82 ? 3.197 15.111 -6.611 1.00 90.81 82 SER A C 1
ATOM 659 O O . SER A 1 82 ? 3.215 14.085 -5.936 1.00 90.81 82 SER A O 1
ATOM 661 N N . GLN A 1 83 ? 2.527 16.200 -6.219 1.00 82.69 83 GLN A N 1
ATOM 662 C CA . GLN A 1 83 ? 1.768 16.239 -4.961 1.00 82.69 83 GLN A CA 1
ATOM 663 C C . GLN A 1 83 ? 0.605 15.234 -4.949 1.00 82.69 83 GLN A C 1
ATOM 665 O O . GLN A 1 83 ? 0.376 14.574 -3.936 1.00 82.69 83 GLN A O 1
ATOM 670 N N . ASP A 1 84 ? -0.085 15.069 -6.081 1.00 87.69 84 ASP A N 1
ATOM 671 C CA . ASP A 1 84 ? -1.252 14.185 -6.193 1.00 87.69 84 ASP A CA 1
ATOM 672 C C . ASP A 1 84 ? -0.880 12.697 -6.125 1.00 87.69 84 ASP A C 1
ATOM 674 O O . ASP A 1 84 ? -1.644 11.878 -5.610 1.00 87.69 84 ASP A O 1
ATOM 678 N N . GLU A 1 85 ? 0.297 12.323 -6.635 1.00 89.19 85 GLU A N 1
ATOM 679 C CA . GLU A 1 85 ? 0.738 10.925 -6.693 1.00 89.19 85 GLU A CA 1
ATOM 680 C C . GLU A 1 85 ? 1.735 10.546 -5.590 1.00 89.19 85 GLU A C 1
ATOM 682 O O . GLU A 1 85 ? 2.144 9.385 -5.506 1.00 89.19 85 GLU A O 1
ATOM 687 N N . LEU A 1 86 ? 2.077 11.476 -4.693 1.00 89.06 86 LEU A N 1
ATOM 688 C CA . LEU A 1 86 ? 3.047 11.250 -3.621 1.00 89.06 86 LEU A CA 1
ATOM 689 C C . LEU A 1 86 ? 2.664 10.058 -2.734 1.00 89.06 86 LEU A C 1
ATOM 691 O O . LEU A 1 86 ? 3.499 9.214 -2.412 1.00 89.06 86 LEU A O 1
ATOM 695 N N . ALA A 1 87 ? 1.379 9.932 -2.390 1.00 88.25 87 ALA A N 1
ATOM 696 C CA . ALA A 1 87 ? 0.872 8.803 -1.610 1.00 88.25 87 ALA A CA 1
ATOM 697 C C . ALA A 1 87 ? 1.089 7.453 -2.321 1.00 88.25 87 ALA A C 1
ATOM 699 O O . ALA A 1 87 ? 1.382 6.448 -1.674 1.00 88.25 87 ALA A O 1
ATOM 700 N N . ILE A 1 88 ? 0.991 7.427 -3.654 1.00 90.69 88 ILE A N 1
ATOM 701 C CA . ILE A 1 88 ? 1.242 6.230 -4.464 1.00 90.69 88 ILE A CA 1
ATOM 702 C C . ILE A 1 88 ? 2.743 5.923 -4.479 1.00 90.69 88 ILE A C 1
ATOM 704 O O . ILE A 1 88 ? 3.133 4.772 -4.286 1.00 90.69 88 ILE A O 1
ATOM 708 N N . PHE A 1 89 ? 3.599 6.937 -4.630 1.00 93.38 89 PHE A N 1
ATOM 709 C CA . PHE A 1 89 ? 5.049 6.762 -4.516 1.00 93.38 89 PHE A CA 1
ATOM 710 C C . PHE A 1 89 ? 5.439 6.143 -3.163 1.00 93.38 89 PHE A C 1
ATOM 712 O O . PHE A 1 89 ? 6.226 5.198 -3.092 1.00 93.38 89 PHE A O 1
ATOM 719 N N . LEU A 1 90 ? 4.824 6.611 -2.080 1.00 91.38 90 LEU A N 1
ATOM 720 C CA . LEU A 1 90 ? 5.053 6.086 -0.737 1.00 91.38 90 LEU A CA 1
ATOM 721 C C . LEU A 1 90 ? 4.610 4.622 -0.590 1.00 91.38 90 LEU A C 1
ATOM 723 O O . LEU A 1 90 ? 5.263 3.856 0.123 1.00 91.38 90 LEU A O 1
ATOM 727 N N . GLN A 1 91 ? 3.567 4.190 -1.306 1.00 91.56 91 GLN A N 1
ATOM 728 C CA . GLN A 1 91 ? 3.195 2.772 -1.387 1.00 91.56 91 GLN A CA 1
ATOM 729 C C . GLN A 1 91 ? 4.244 1.939 -2.132 1.00 91.56 91 GLN A C 1
ATOM 731 O O . GLN A 1 91 ? 4.550 0.829 -1.697 1.00 91.56 91 GLN A O 1
ATOM 736 N N . ILE A 1 92 ? 4.846 2.469 -3.205 1.00 94.31 92 ILE A N 1
ATOM 737 C CA . ILE A 1 92 ? 5.970 1.810 -3.895 1.00 94.31 92 ILE A CA 1
ATOM 738 C C . ILE A 1 92 ? 7.132 1.618 -2.916 1.00 94.31 92 ILE A C 1
ATOM 740 O O . ILE A 1 92 ? 7.659 0.512 -2.789 1.00 94.31 92 ILE A O 1
ATOM 744 N N . HIS A 1 93 ? 7.489 2.668 -2.171 1.00 93.25 93 HIS A N 1
ATOM 745 C CA . HIS A 1 93 ? 8.532 2.607 -1.150 1.00 93.25 93 HIS A CA 1
ATOM 746 C C . HIS A 1 93 ? 8.224 1.545 -0.074 1.00 93.25 93 HIS A C 1
ATOM 748 O O . HIS A 1 93 ? 9.083 0.730 0.267 1.00 93.25 93 HIS A O 1
ATOM 754 N N . GLN A 1 94 ? 6.986 1.485 0.433 1.00 90.81 94 GLN A N 1
ATOM 755 C CA . GLN A 1 94 ? 6.564 0.457 1.397 1.00 90.81 94 GLN A CA 1
ATOM 756 C C . GLN A 1 94 ? 6.632 -0.960 0.818 1.00 90.81 94 GLN A C 1
ATOM 758 O O . GLN A 1 94 ? 7.137 -1.868 1.480 1.00 90.81 94 GLN A O 1
ATOM 763 N N . TYR A 1 95 ? 6.166 -1.156 -0.415 1.00 92.88 95 TYR A N 1
ATOM 764 C CA . TYR A 1 95 ? 6.249 -2.443 -1.099 1.00 92.88 95 TYR A CA 1
ATOM 765 C C . TYR A 1 95 ? 7.704 -2.897 -1.252 1.00 92.88 95 TYR A C 1
ATOM 767 O O . TYR A 1 95 ? 8.028 -4.037 -0.915 1.00 92.88 95 TYR A O 1
ATOM 775 N N . LEU A 1 96 ? 8.602 -1.998 -1.663 1.00 93.56 96 LEU A N 1
ATOM 776 C CA . LEU A 1 96 ? 10.034 -2.276 -1.776 1.00 93.56 96 LEU A CA 1
ATOM 777 C C . LEU A 1 96 ? 10.642 -2.728 -0.445 1.00 93.56 96 LEU A C 1
ATOM 779 O O . LEU A 1 96 ? 11.429 -3.669 -0.441 1.00 93.56 96 LEU A O 1
ATOM 783 N N . LYS A 1 97 ? 10.223 -2.171 0.700 1.00 91.31 97 LYS A N 1
ATOM 784 C CA . LYS A 1 97 ? 10.667 -2.666 2.022 1.00 91.31 97 LYS A CA 1
ATOM 785 C C . LYS A 1 97 ? 10.232 -4.106 2.307 1.00 91.31 97 LYS A C 1
ATOM 787 O O . LYS A 1 97 ? 10.861 -4.794 3.111 1.00 91.31 97 LYS A O 1
ATOM 792 N N . ILE A 1 98 ? 9.147 -4.564 1.687 1.00 91.44 98 ILE A N 1
ATOM 793 C CA . ILE A 1 98 ? 8.623 -5.922 1.858 1.00 91.44 98 ILE A CA 1
ATOM 794 C C . ILE A 1 98 ? 9.344 -6.909 0.938 1.00 91.44 98 ILE A C 1
ATOM 796 O O . ILE A 1 98 ? 9.606 -8.035 1.371 1.00 91.44 98 ILE A O 1
ATOM 800 N N . VAL A 1 99 ? 9.640 -6.519 -0.304 1.00 91.44 99 VAL A N 1
ATOM 801 C CA . VAL A 1 99 ? 10.215 -7.429 -1.311 1.00 91.44 99 VAL A CA 1
ATOM 802 C C . VAL A 1 99 ? 11.740 -7.393 -1.374 1.00 91.44 99 VAL A C 1
ATOM 804 O O . VAL A 1 99 ? 12.357 -8.441 -1.549 1.00 91.44 99 VAL A O 1
ATOM 807 N N . VAL A 1 100 ? 12.361 -6.235 -1.142 1.00 90.69 100 VAL A N 1
ATOM 808 C CA . VAL A 1 100 ? 13.819 -6.085 -1.098 1.00 90.69 100 VAL A CA 1
ATOM 809 C C . VAL A 1 100 ? 14.306 -6.394 0.318 1.00 90.69 100 VAL A C 1
AT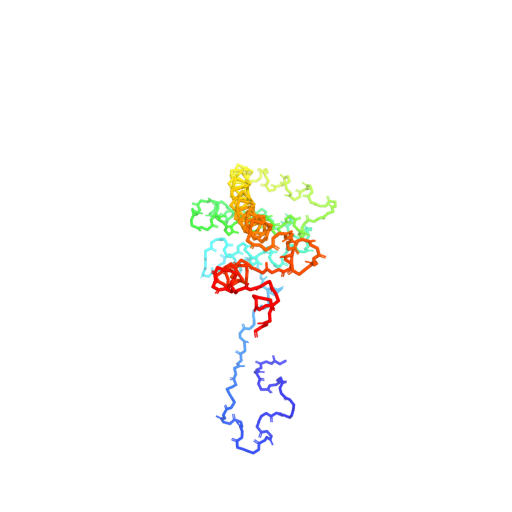OM 811 O O . VAL A 1 100 ? 14.324 -5.537 1.203 1.00 90.69 100 VAL A O 1
ATOM 814 N N . LYS A 1 101 ? 14.682 -7.655 0.545 1.00 84.81 101 LYS A N 1
ATOM 815 C CA . LYS A 1 101 ? 15.151 -8.185 1.836 1.00 84.81 101 LYS A CA 1
ATOM 816 C C . LYS A 1 101 ? 16.512 -8.867 1.703 1.00 84.81 101 LYS A C 1
ATOM 818 O O . LYS A 1 101 ? 16.992 -9.124 0.603 1.00 84.81 101 LYS A O 1
ATOM 823 N N . GLY A 1 102 ? 17.112 -9.195 2.846 1.00 86.88 102 GLY A N 1
ATOM 824 C CA . GLY A 1 102 ? 18.383 -9.915 2.912 1.00 86.88 102 GLY A CA 1
ATOM 825 C C . GLY A 1 102 ? 19.592 -9.009 2.688 1.00 86.88 102 GLY A C 1
ATOM 826 O O . GLY A 1 102 ? 19.525 -7.800 2.905 1.00 86.88 102 GLY A O 1
ATOM 827 N N . GLU A 1 103 ? 20.702 -9.608 2.262 1.00 89.00 103 GLU A N 1
ATOM 828 C CA . GLU A 1 103 ? 22.010 -8.945 2.152 1.00 89.00 103 GLU A CA 1
ATOM 829 C C . GLU A 1 103 ? 22.013 -7.723 1.214 1.00 89.00 103 GLU A C 1
ATOM 831 O O . GLU A 1 103 ? 22.702 -6.739 1.472 1.00 89.00 103 GLU A O 1
ATOM 836 N N . HIS A 1 104 ? 21.176 -7.735 0.173 1.00 88.44 104 HIS A N 1
ATOM 837 C CA . HIS A 1 104 ? 21.111 -6.673 -0.834 1.00 88.44 104 HIS A CA 1
ATOM 838 C C . HIS A 1 104 ? 20.284 -5.454 -0.400 1.00 88.44 104 HIS A C 1
ATOM 840 O O . HIS A 1 104 ? 20.399 -4.390 -1.009 1.00 88.44 104 HIS A O 1
ATOM 846 N N . ALA A 1 105 ? 19.465 -5.571 0.652 1.00 89.94 105 ALA A N 1
ATOM 847 C CA . ALA A 1 105 ? 18.563 -4.497 1.064 1.00 89.94 105 ALA A CA 1
ATOM 848 C C . ALA A 1 105 ? 19.321 -3.228 1.471 1.00 89.94 105 ALA A C 1
ATOM 850 O O . ALA A 1 105 ? 18.976 -2.137 1.023 1.00 89.94 105 ALA A O 1
ATOM 851 N N . GLY A 1 106 ? 20.388 -3.367 2.263 1.00 91.88 106 GLY A N 1
ATOM 852 C CA . GLY A 1 106 ? 21.199 -2.223 2.686 1.00 91.88 106 GLY A CA 1
ATOM 853 C C . GLY A 1 106 ? 21.830 -1.481 1.505 1.00 91.88 106 GLY A C 1
ATOM 854 O O . GLY A 1 106 ? 21.808 -0.254 1.469 1.00 91.88 106 GLY A O 1
ATOM 855 N N . HIS A 1 107 ? 22.330 -2.221 0.511 1.00 93.06 107 HIS A N 1
ATOM 856 C CA . HIS A 1 107 ? 22.916 -1.644 -0.698 1.00 93.06 107 HIS A CA 1
ATOM 857 C C . HIS A 1 107 ? 21.874 -0.947 -1.586 1.00 93.06 107 HIS A C 1
ATOM 859 O O . HIS A 1 107 ? 22.146 0.120 -2.137 1.00 93.06 107 HIS A O 1
ATOM 865 N N . PHE A 1 108 ? 20.673 -1.518 -1.714 1.00 94.38 108 PHE A N 1
ATOM 866 C CA . PHE A 1 108 ? 19.582 -0.886 -2.454 1.00 94.38 108 PHE A CA 1
ATOM 867 C C . PHE A 1 108 ? 19.194 0.465 -1.841 1.00 94.38 108 PHE A C 1
ATOM 869 O O . PHE A 1 108 ? 19.222 1.479 -2.535 1.00 94.38 108 PHE A O 1
ATOM 876 N N . TRP A 1 109 ? 18.896 0.495 -0.537 1.00 93.50 109 TRP A N 1
ATOM 877 C CA . TRP A 1 109 ? 18.459 1.720 0.140 1.00 93.50 109 TRP A CA 1
ATOM 878 C C . TRP A 1 109 ? 19.554 2.788 0.191 1.00 93.50 109 TRP A C 1
ATOM 880 O O . TRP A 1 109 ? 19.263 3.963 -0.014 1.00 93.50 109 TRP A O 1
ATOM 890 N N . SER A 1 110 ? 20.819 2.402 0.384 1.00 93.56 110 SER A N 1
ATOM 891 C CA . SER A 1 110 ? 21.929 3.362 0.346 1.00 93.56 110 SER A CA 1
ATOM 892 C C . SER A 1 110 ? 22.156 3.937 -1.054 1.00 93.56 110 SER A C 1
ATOM 894 O O . SER A 1 110 ? 22.469 5.119 -1.190 1.00 93.56 110 SER A O 1
ATOM 896 N N . THR A 1 111 ? 21.962 3.132 -2.103 1.00 94.81 111 THR A N 1
ATOM 897 C CA . THR A 1 111 ? 22.040 3.605 -3.491 1.00 94.81 111 THR A CA 1
ATOM 898 C C . THR A 1 111 ? 20.893 4.558 -3.803 1.00 94.81 111 THR A C 1
ATOM 900 O O . THR A 1 111 ? 21.147 5.626 -4.355 1.00 94.81 111 THR A O 1
ATOM 903 N N . LEU A 1 112 ? 19.663 4.216 -3.403 1.00 94.75 112 LEU A N 1
ATOM 904 C CA . LEU A 1 112 ? 18.491 5.069 -3.593 1.00 94.75 112 LEU A CA 1
ATOM 905 C C . LEU A 1 112 ? 18.662 6.418 -2.890 1.00 94.75 112 LEU A C 1
ATOM 907 O O . LEU A 1 112 ? 18.528 7.439 -3.548 1.00 94.75 112 LEU A O 1
ATOM 911 N N . ASN A 1 113 ? 19.028 6.435 -1.605 1.00 94.12 113 ASN A N 1
ATOM 912 C CA . ASN A 1 113 ? 19.172 7.684 -0.847 1.00 94.12 113 ASN A CA 1
ATOM 913 C C . ASN A 1 113 ? 20.348 8.541 -1.333 1.00 94.12 113 ASN A C 1
ATOM 915 O O . ASN A 1 113 ? 20.303 9.761 -1.244 1.00 94.12 113 ASN A O 1
ATOM 919 N N . ARG A 1 114 ? 21.415 7.925 -1.857 1.00 94.62 114 ARG A N 1
ATOM 920 C CA . ARG A 1 114 ? 22.528 8.671 -2.462 1.00 94.62 114 ARG A CA 1
ATOM 921 C C . ARG A 1 114 ? 22.132 9.318 -3.789 1.00 94.62 114 ARG A C 1
ATOM 923 O O . ARG A 1 114 ? 22.655 10.376 -4.116 1.00 94.62 114 ARG A O 1
ATOM 930 N N . MET A 1 115 ? 21.286 8.642 -4.559 1.00 95.19 115 MET A N 1
ATOM 931 C CA . MET A 1 115 ? 20.825 9.094 -5.869 1.00 95.19 115 MET A CA 1
ATOM 932 C C . MET A 1 115 ? 19.711 10.137 -5.739 1.00 95.19 115 MET A C 1
ATOM 934 O O . MET A 1 115 ? 19.753 11.160 -6.402 1.00 95.19 115 MET A O 1
ATOM 938 N N . VAL A 1 116 ? 18.757 9.899 -4.838 1.00 95.44 116 VAL A N 1
ATOM 939 C CA . VAL A 1 116 ? 17.591 10.755 -4.602 1.00 95.44 116 VAL A CA 1
ATOM 940 C C . VAL A 1 116 ? 17.441 11.007 -3.095 1.00 95.44 116 VAL A C 1
ATOM 942 O O . VAL A 1 116 ? 16.650 10.330 -2.427 1.00 95.44 116 VAL A O 1
ATOM 945 N N . PRO A 1 117 ? 18.218 11.946 -2.524 1.00 93.81 117 PRO A N 1
ATOM 946 C CA . PRO A 1 117 ? 18.190 12.251 -1.091 1.00 93.81 117 PRO A CA 1
ATOM 947 C C . PRO A 1 117 ? 16.810 12.679 -0.572 1.00 93.81 117 PRO A C 1
ATOM 949 O O . PRO A 1 117 ? 16.471 12.422 0.581 1.00 93.81 117 PRO A O 1
ATOM 952 N N . GLU A 1 118 ? 15.984 13.281 -1.429 1.00 93.31 118 GLU A N 1
ATOM 953 C CA . GLU A 1 118 ? 14.641 13.769 -1.104 1.00 93.31 118 GLU A CA 1
ATOM 954 C C . GLU A 1 118 ? 13.681 12.642 -0.690 1.00 93.31 118 GLU A C 1
ATOM 956 O O . GLU A 1 118 ? 12.693 12.892 0.003 1.00 93.31 118 GLU A O 1
ATOM 961 N N . VAL A 1 119 ? 13.971 11.389 -1.071 1.00 93.06 119 VAL A N 1
ATOM 962 C CA . VAL A 1 119 ? 13.180 10.221 -0.651 1.00 93.06 119 VAL A CA 1
ATOM 963 C C . VAL A 1 119 ? 13.126 10.123 0.870 1.00 93.06 119 VAL A C 1
ATOM 965 O O . VAL A 1 119 ? 12.064 9.836 1.419 1.00 93.06 119 VAL A O 1
ATOM 968 N N . GLU A 1 120 ? 14.243 10.362 1.559 1.00 90.06 120 GLU A N 1
ATOM 969 C CA . GLU A 1 120 ? 14.316 10.215 3.012 1.00 90.06 120 GLU A CA 1
ATOM 970 C C . GLU A 1 120 ? 13.425 11.240 3.723 1.00 90.06 120 GLU A C 1
ATOM 972 O O . GLU A 1 120 ? 12.630 10.868 4.586 1.00 90.06 120 GLU A O 1
ATOM 977 N N . GLU A 1 121 ? 13.489 12.506 3.308 1.00 89.88 121 GLU A N 1
ATOM 978 C CA . GLU A 1 121 ? 12.657 13.582 3.853 1.00 89.88 121 GLU A CA 1
ATOM 979 C C . GLU A 1 121 ? 11.165 13.293 3.652 1.00 89.88 121 GLU A C 1
ATOM 981 O O . GLU A 1 121 ? 10.396 13.271 4.616 1.00 89.88 121 GLU A O 1
ATOM 986 N N . VAL A 1 122 ? 10.764 12.973 2.416 1.00 90.06 122 VAL A N 1
ATOM 987 C CA . VAL A 1 122 ? 9.368 12.673 2.066 1.00 90.06 122 VAL A CA 1
ATOM 988 C C . VAL A 1 122 ? 8.840 11.474 2.856 1.00 90.06 122 VAL A C 1
ATOM 990 O O . VAL A 1 122 ? 7.716 11.502 3.368 1.00 90.06 122 VAL A O 1
ATOM 993 N N . VAL A 1 123 ? 9.647 10.419 2.991 1.00 89.81 123 VAL A N 1
ATOM 994 C CA . VAL A 1 123 ? 9.278 9.223 3.756 1.00 89.81 123 VAL A CA 1
ATOM 995 C C . VAL A 1 123 ? 9.144 9.538 5.245 1.00 89.81 123 VAL A C 1
ATOM 997 O O . VAL A 1 123 ? 8.196 9.050 5.862 1.00 89.81 123 VAL A O 1
ATOM 1000 N N . MET A 1 124 ? 10.034 10.349 5.828 1.00 87.25 124 MET A N 1
ATOM 1001 C CA . MET A 1 124 ? 9.944 10.754 7.237 1.00 87.25 124 MET A CA 1
ATOM 1002 C C . MET A 1 124 ? 8.683 11.576 7.511 1.00 87.25 124 MET A C 1
ATOM 1004 O O . MET A 1 124 ? 7.891 11.205 8.378 1.00 87.25 124 MET A O 1
ATOM 1008 N N . THR A 1 125 ? 8.439 12.635 6.734 1.00 88.12 125 THR A N 1
ATOM 1009 C CA . THR A 1 125 ? 7.252 13.490 6.902 1.00 88.12 125 THR A CA 1
ATOM 1010 C C . THR A 1 125 ? 5.956 12.688 6.775 1.00 88.12 125 THR A C 1
ATOM 1012 O O . THR A 1 125 ? 5.006 12.865 7.548 1.00 88.12 125 THR A O 1
ATOM 1015 N N . TYR A 1 126 ? 5.903 11.759 5.820 1.00 85.00 126 TYR A N 1
ATOM 1016 C CA . TYR A 1 126 ? 4.728 10.915 5.655 1.00 85.00 126 TYR A CA 1
ATOM 1017 C C . TYR A 1 126 ? 4.582 9.866 6.763 1.00 85.00 126 TYR A C 1
ATOM 1019 O O . TYR A 1 126 ? 3.463 9.590 7.197 1.00 85.00 126 TYR A O 1
ATOM 1027 N N . ALA A 1 127 ? 5.686 9.302 7.263 1.00 82.06 127 ALA A N 1
ATOM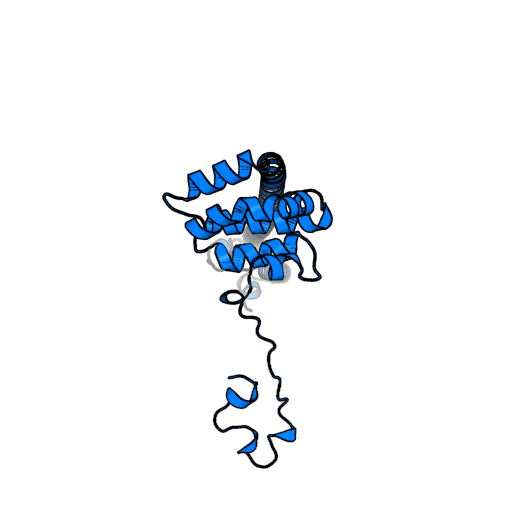 1028 C CA . ALA A 1 127 ? 5.660 8.378 8.394 1.00 82.06 127 ALA A CA 1
ATOM 1029 C C . ALA A 1 127 ? 5.093 9.043 9.658 1.00 82.06 127 ALA A C 1
ATOM 1031 O O . ALA A 1 127 ? 4.270 8.432 10.345 1.00 82.06 127 ALA A O 1
ATOM 1032 N N . ASP A 1 128 ? 5.457 10.298 9.927 1.00 86.94 128 ASP A N 1
ATOM 1033 C CA . ASP A 1 128 ? 4.893 11.076 11.034 1.00 86.94 128 ASP A CA 1
ATOM 1034 C C . ASP A 1 128 ? 3.391 11.314 10.851 1.00 86.94 128 ASP A C 1
ATOM 1036 O O . ASP A 1 128 ? 2.607 11.128 11.786 1.00 86.94 128 ASP A O 1
ATOM 1040 N N . THR A 1 129 ? 2.970 11.637 9.625 1.00 84.44 129 THR A N 1
ATOM 1041 C CA . THR A 1 129 ? 1.553 11.820 9.280 1.00 84.44 129 THR A CA 1
ATOM 1042 C C . THR A 1 129 ? 0.751 10.537 9.510 1.00 84.44 129 THR A C 1
ATOM 1044 O O . THR A 1 129 ? -0.291 10.566 10.167 1.00 84.44 129 THR A O 1
ATOM 1047 N N . LEU A 1 130 ? 1.247 9.390 9.036 1.00 81.69 130 LEU A N 1
ATOM 1048 C CA . LEU A 1 130 ? 0.607 8.088 9.249 1.00 81.69 130 LEU A CA 1
ATOM 1049 C C . LEU A 1 130 ? 0.550 7.709 10.730 1.00 81.69 130 LEU A C 1
ATOM 1051 O O . LEU A 1 130 ? -0.460 7.186 11.197 1.00 81.69 130 LEU A O 1
ATOM 1055 N N . LYS A 1 131 ? 1.617 7.985 11.485 1.00 85.12 131 LYS A N 1
ATOM 1056 C CA . LYS A 1 131 ? 1.657 7.731 12.928 1.00 85.12 131 LYS A CA 1
ATOM 1057 C C . LYS A 1 131 ? 0.621 8.577 13.668 1.00 85.12 131 LYS A C 1
ATOM 1059 O O . LYS A 1 131 ? -0.078 8.050 14.533 1.00 85.12 131 LYS A O 1
ATOM 1064 N N . ALA A 1 132 ? 0.491 9.855 13.313 1.00 87.25 132 ALA A N 1
ATOM 1065 C CA . ALA A 1 132 ? -0.517 10.746 13.880 1.00 87.25 132 ALA A CA 1
ATOM 1066 C C . ALA A 1 132 ? -1.943 10.274 13.549 1.00 87.25 132 ALA A C 1
ATOM 1068 O O . ALA A 1 132 ? -2.782 10.184 14.444 1.00 87.25 132 ALA A O 1
ATOM 1069 N N . GLN A 1 133 ? -2.203 9.896 12.293 1.00 85.62 133 GLN A N 1
ATOM 1070 C CA . GLN A 1 133 ? -3.495 9.343 11.873 1.00 85.62 133 GLN A CA 1
ATOM 1071 C C . GLN A 1 133 ? -3.832 8.041 12.607 1.00 85.62 133 GLN A C 1
ATOM 1073 O O . GLN A 1 133 ? -4.954 7.881 13.079 1.00 85.62 133 GLN A O 1
ATOM 1078 N N . GLY A 1 134 ? -2.866 7.130 12.747 1.00 88.81 134 GLY A N 1
ATOM 1079 C CA . GLY A 1 134 ? -3.053 5.876 13.474 1.00 88.81 134 GLY A CA 1
ATOM 1080 C C . GLY A 1 134 ? -3.348 6.092 14.960 1.00 88.81 134 GLY A C 1
ATOM 1081 O O . GLY A 1 134 ? -4.209 5.415 15.519 1.00 88.81 134 GLY A O 1
ATOM 1082 N N . LEU A 1 135 ? -2.687 7.067 15.594 1.00 92.94 135 LEU A N 1
ATOM 1083 C CA . LEU A 1 135 ? -2.963 7.438 16.984 1.00 92.94 135 LEU A CA 1
ATOM 1084 C C . LEU A 1 135 ? -4.379 8.001 17.140 1.00 92.94 135 LEU A C 1
ATOM 1086 O O . LEU A 1 135 ? -5.092 7.609 18.061 1.00 92.94 135 LEU A O 1
ATOM 1090 N N . GLU A 1 136 ? -4.796 8.883 16.234 1.00 92.50 136 GLU A N 1
ATOM 1091 C CA . GLU A 1 136 ? -6.129 9.479 16.277 1.00 92.50 136 GLU A CA 1
ATOM 1092 C C . GLU A 1 136 ? -7.224 8.436 16.025 1.00 92.50 136 GLU A C 1
ATOM 1094 O O . GLU A 1 136 ? -8.192 8.367 16.779 1.00 92.50 136 GLU A O 1
ATOM 1099 N N . GLN A 1 137 ? -7.041 7.551 15.041 1.00 90.38 137 GLN A N 1
ATOM 1100 C CA . GLN A 1 137 ? -7.950 6.425 14.809 1.00 90.38 137 GLN A CA 1
ATOM 1101 C C . GLN A 1 137 ? -8.039 5.511 16.035 1.00 90.38 137 GLN A C 1
ATOM 1103 O O . GLN A 1 137 ? -9.138 5.145 16.449 1.00 90.38 137 GLN A O 1
ATOM 1108 N N . GLY A 1 138 ? -6.901 5.177 16.650 1.00 93.19 138 GLY A N 1
ATOM 1109 C CA . GLY A 1 138 ? -6.866 4.377 17.873 1.00 93.19 138 GLY A CA 1
ATOM 1110 C C . GLY A 1 138 ? -7.576 5.061 19.042 1.00 93.19 138 GLY A C 1
ATOM 1111 O O . GLY A 1 138 ? -8.313 4.409 19.781 1.00 93.19 138 GLY A O 1
ATOM 1112 N N . ARG A 1 139 ? -7.417 6.382 19.184 1.00 94.75 139 ARG A N 1
ATOM 1113 C CA . ARG A 1 139 ? -8.094 7.188 20.206 1.00 94.75 139 ARG A CA 1
ATOM 1114 C C . ARG A 1 139 ? -9.606 7.212 19.997 1.00 94.75 139 ARG A C 1
ATOM 1116 O O . ARG A 1 139 ? -10.339 7.021 20.962 1.00 94.75 139 ARG A O 1
ATOM 1123 N N . VAL A 1 140 ? -10.069 7.430 18.765 1.00 94.19 140 VAL A N 1
ATOM 1124 C CA . VAL A 1 140 ? -11.501 7.432 18.421 1.00 94.19 140 VAL A CA 1
ATOM 1125 C C . VAL A 1 140 ? -12.113 6.063 18.698 1.00 94.19 140 VAL A C 1
ATOM 1127 O O . VAL A 1 140 ? -13.063 5.978 19.468 1.00 94.19 140 VAL A O 1
ATOM 1130 N N . GLN A 1 141 ? -11.513 4.988 18.181 1.00 91.81 141 GLN A N 1
ATOM 1131 C CA . GLN A 1 141 ? -12.004 3.626 18.415 1.00 91.81 141 GLN A CA 1
ATOM 1132 C C . GLN A 1 141 ? -11.992 3.253 19.903 1.00 91.81 141 GLN A C 1
ATOM 1134 O O . GLN A 1 141 ? -12.900 2.576 20.384 1.00 91.81 141 GLN A O 1
ATOM 1139 N N . GLY A 1 142 ? -10.964 3.678 20.642 1.00 94.38 142 GLY A N 1
ATOM 1140 C CA . GLY A 1 142 ? -10.871 3.459 22.082 1.00 94.38 142 GLY A CA 1
ATOM 1141 C C . GLY A 1 142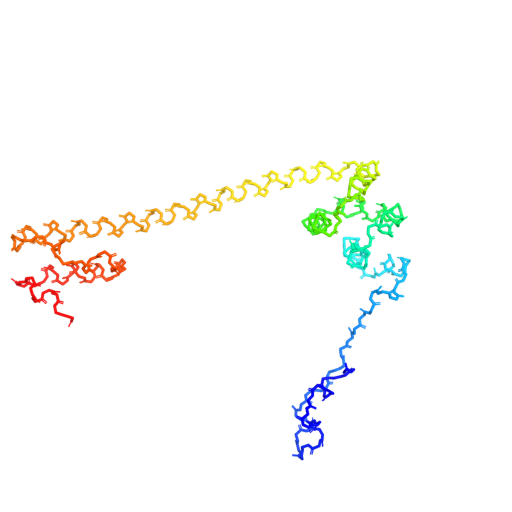 ? -11.954 4.208 22.858 1.00 94.38 142 GLY A C 1
ATOM 1142 O O . GLY A 1 142 ? -12.558 3.639 23.764 1.00 94.38 142 GLY A O 1
ATOM 1143 N N . LEU A 1 143 ? -12.234 5.459 22.484 1.00 94.94 143 LEU A N 1
ATOM 1144 C CA . LEU A 1 143 ? -13.278 6.270 23.105 1.00 94.94 143 LEU A CA 1
ATOM 1145 C C . LEU A 1 143 ? -14.675 5.720 22.805 1.00 94.94 143 LEU A C 1
ATOM 1147 O O . LEU A 1 143 ? -15.489 5.638 23.717 1.00 94.94 143 LEU A O 1
ATOM 1151 N N . GLU A 1 144 ? -14.945 5.324 21.561 1.00 92.38 144 GLU A N 1
ATOM 1152 C CA . GLU A 1 144 ? -16.225 4.725 21.165 1.00 92.38 144 GLU A CA 1
ATOM 1153 C C . GLU A 1 144 ? -16.498 3.440 21.948 1.00 92.38 144 GLU A C 1
ATOM 1155 O O . GLU A 1 144 ? -17.539 3.326 22.593 1.00 92.38 144 GLU A O 1
ATOM 1160 N N . LYS A 1 145 ? -15.525 2.519 21.990 1.00 90.00 145 LYS A N 1
ATOM 1161 C CA . LYS A 1 145 ? -15.640 1.281 22.775 1.00 90.00 145 LYS A CA 1
ATOM 1162 C C . LYS A 1 145 ? -15.791 1.556 24.267 1.00 90.00 145 LYS A C 1
ATOM 1164 O O . LYS A 1 145 ? -16.603 0.917 24.927 1.00 90.00 145 LYS A O 1
ATOM 1169 N N . GLY A 1 146 ? -15.022 2.503 24.804 1.00 91.69 146 GLY A N 1
ATOM 1170 C CA . GLY A 1 146 ? -15.102 2.877 26.215 1.00 91.69 146 GLY A CA 1
ATOM 1171 C C . GLY A 1 146 ? -16.453 3.492 26.586 1.00 91.69 146 GLY A C 1
ATOM 1172 O O . GLY A 1 146 ? -16.987 3.202 27.654 1.00 91.69 146 GLY A O 1
ATOM 1173 N N . LEU A 1 147 ? -17.033 4.307 25.700 1.00 92.06 147 LEU A N 1
ATOM 1174 C CA . LEU A 1 147 ? -18.351 4.902 25.897 1.00 92.06 147 LEU A CA 1
ATOM 1175 C C . LEU A 1 147 ? -19.458 3.845 25.837 1.00 92.06 147 LEU A C 1
ATOM 1177 O O . LEU A 1 147 ? -20.347 3.859 26.684 1.00 92.06 147 LEU A O 1
ATOM 1181 N N . GLU A 1 148 ? -19.397 2.931 24.869 1.00 87.19 148 GLU A N 1
ATOM 1182 C CA . GLU A 1 148 ? -20.354 1.827 24.740 1.00 87.19 148 GLU A CA 1
ATOM 1183 C C . GLU A 1 148 ? -20.335 0.937 25.989 1.00 87.19 148 GLU A C 1
ATOM 1185 O O . GLU A 1 148 ? -21.366 0.778 26.643 1.00 87.19 148 GLU A O 1
ATOM 1190 N N . GLN A 1 149 ? -19.148 0.483 26.405 1.00 85.25 149 GLN A N 1
ATOM 1191 C CA . GLN A 1 149 ? -18.978 -0.306 27.629 1.00 85.25 149 GLN A CA 1
ATOM 1192 C C . GLN A 1 149 ? -19.449 0.449 28.877 1.00 85.25 149 GLN A C 1
ATOM 1194 O O . GLN A 1 149 ? -20.116 -0.126 29.736 1.00 85.25 149 GLN A O 1
ATOM 1199 N N . GLY A 1 150 ? -19.141 1.744 28.984 1.00 88.00 150 GLY A N 1
ATOM 1200 C CA . GLY A 1 150 ? -19.584 2.572 30.105 1.00 88.00 150 GLY A CA 1
ATOM 1201 C C . GLY A 1 150 ? -21.107 2.727 30.171 1.00 88.00 150 GLY A C 1
ATOM 1202 O O . GLY A 1 150 ? -21.685 2.696 31.257 1.00 88.00 150 GLY A O 1
ATOM 1203 N N . LEU A 1 151 ? -21.778 2.856 29.023 1.00 87.12 151 LEU A N 1
ATOM 1204 C CA . LEU A 1 151 ? -23.238 2.932 28.948 1.00 87.12 151 LEU A CA 1
ATOM 1205 C C . LEU A 1 151 ? -23.908 1.596 29.286 1.00 87.12 151 LEU A C 1
ATOM 1207 O O . LEU A 1 151 ? -24.926 1.593 29.981 1.00 87.12 151 LEU A O 1
ATOM 1211 N N . GLU A 1 152 ? -23.351 0.476 28.826 1.00 84.25 152 GLU A N 1
ATOM 1212 C CA . GLU A 1 152 ? -23.827 -0.867 29.176 1.00 84.25 152 GLU A CA 1
ATOM 1213 C C . GLU A 1 152 ? -23.691 -1.125 30.679 1.00 84.25 152 GLU A C 1
ATOM 1215 O O . GLU A 1 152 ? -24.681 -1.453 31.337 1.00 84.25 152 GLU A O 1
ATOM 1220 N N . GLN A 1 153 ? -22.508 -0.870 31.247 1.00 83.44 153 GLN A N 1
ATOM 1221 C CA . GLN A 1 153 ? -22.259 -1.002 32.685 1.00 83.44 153 GLN A CA 1
ATOM 1222 C C . GLN A 1 153 ? -23.174 -0.089 33.507 1.00 83.44 153 GLN A C 1
ATOM 1224 O O . GLN A 1 153 ? -23.781 -0.539 34.478 1.00 83.44 153 GLN A O 1
ATOM 1229 N N . GLY A 1 154 ? -23.332 1.176 33.106 1.00 86.00 154 GLY A N 1
ATOM 1230 C CA . GLY A 1 154 ? -24.210 2.118 33.799 1.00 86.00 154 GLY A CA 1
ATOM 1231 C C . GLY A 1 154 ? -25.681 1.694 33.769 1.00 86.00 154 GLY A C 1
ATOM 1232 O O . GLY A 1 154 ? -26.384 1.815 34.772 1.00 86.00 154 GLY A O 1
ATOM 1233 N N . ARG A 1 155 ? -26.163 1.146 32.644 1.00 83.62 155 ARG A N 1
ATOM 1234 C CA . ARG A 1 155 ? -27.533 0.617 32.547 1.00 83.62 155 ARG A CA 1
ATOM 1235 C C . ARG A 1 155 ? -27.724 -0.646 33.377 1.00 83.62 155 ARG A C 1
ATOM 1237 O O . ARG A 1 155 ? -28.753 -0.753 34.036 1.00 83.62 155 ARG A O 1
ATOM 1244 N N . ALA A 1 156 ? -26.755 -1.559 33.384 1.00 81.00 156 ALA A N 1
ATOM 1245 C CA . ALA A 1 156 ? -26.787 -2.747 34.234 1.00 81.00 156 ALA A CA 1
ATOM 1246 C C . ALA A 1 156 ? -26.854 -2.369 35.726 1.00 81.00 156 ALA A C 1
ATOM 1248 O O . ALA A 1 156 ? -27.757 -2.813 36.431 1.00 81.00 156 ALA A O 1
ATOM 1249 N N . GLN A 1 157 ? -25.989 -1.454 36.178 1.00 83.69 157 GLN A N 1
ATOM 1250 C CA . GLN A 1 157 ? -26.002 -0.937 37.554 1.00 83.69 157 GLN A CA 1
ATOM 1251 C C . GLN A 1 157 ? -27.331 -0.256 37.915 1.00 83.69 157 GLN A C 1
ATOM 1253 O O . GLN A 1 157 ? -27.839 -0.412 39.024 1.00 83.69 157 GLN A O 1
ATOM 1258 N N . MET A 1 158 ? -27.922 0.493 36.979 1.00 83.94 158 MET A N 1
ATOM 1259 C CA . MET A 1 158 ? -29.218 1.137 37.194 1.00 83.94 158 MET A CA 1
ATOM 1260 C C . MET A 1 158 ? -30.360 0.121 37.319 1.00 83.94 158 MET A C 1
ATOM 1262 O O . MET A 1 158 ? -31.261 0.323 38.133 1.00 83.94 158 MET A O 1
ATOM 1266 N N . LEU A 1 159 ? -30.337 -0.957 36.528 1.00 83.00 159 LEU A N 1
ATOM 1267 C CA . LEU A 1 159 ? -31.309 -2.047 36.633 1.00 83.00 159 LEU A CA 1
ATOM 1268 C C . LEU A 1 159 ? -31.227 -2.716 38.007 1.00 83.00 159 LEU A C 1
ATOM 1270 O O . LEU A 1 159 ? -32.264 -2.868 38.647 1.00 83.00 159 LEU A O 1
ATOM 1274 N N . ASP A 1 160 ? -30.015 -3.017 38.478 1.00 83.25 160 ASP A N 1
ATOM 1275 C CA . ASP A 1 160 ? -29.787 -3.606 39.801 1.00 83.25 160 ASP A CA 1
ATOM 1276 C C . ASP A 1 160 ? -30.342 -2.731 40.928 1.00 83.25 160 ASP A C 1
ATOM 1278 O O . ASP A 1 160 ? -31.112 -3.209 41.767 1.00 83.25 160 ASP A O 1
ATOM 1282 N N . LEU A 1 161 ? -30.028 -1.431 40.902 1.00 84.06 161 LEU A N 1
ATOM 1283 C CA . LEU A 1 161 ? -30.526 -0.478 41.892 1.00 84.06 161 LEU A CA 1
ATOM 1284 C C . LEU A 1 161 ? -32.058 -0.384 41.868 1.00 84.06 161 LEU A C 1
ATOM 1286 O O . LEU A 1 161 ? -32.708 -0.357 42.913 1.00 84.06 161 LEU A O 1
ATOM 1290 N N . LEU A 1 162 ? -32.662 -0.329 40.678 1.00 84.44 162 LEU A N 1
ATOM 1291 C CA . LEU A 1 162 ? -34.115 -0.233 40.542 1.00 84.44 162 LEU A CA 1
ATOM 1292 C C . LEU A 1 162 ? -34.826 -1.470 41.078 1.00 84.44 162 LEU A C 1
ATOM 1294 O O . LEU A 1 162 ? -35.897 -1.342 41.673 1.00 84.44 162 LEU A O 1
ATOM 1298 N N . THR A 1 163 ? -34.265 -2.659 40.876 1.00 83.50 163 THR A N 1
ATOM 1299 C CA . THR A 1 163 ? -34.896 -3.891 41.351 1.00 83.50 163 THR A CA 1
ATOM 1300 C C . THR A 1 163 ? -34.716 -4.105 42.836 1.00 83.50 163 THR A C 1
ATOM 1302 O O . THR A 1 163 ? -35.663 -4.541 43.492 1.00 83.50 163 THR A O 1
ATOM 1305 N N . GLU A 1 164 ? -33.579 -3.688 43.388 1.00 85.12 164 GLU A N 1
ATOM 1306 C CA . GLU A 1 164 ? -33.395 -3.634 44.833 1.00 85.12 164 GLU A CA 1
ATOM 1307 C C . GLU A 1 164 ? -34.421 -2.685 45.476 1.00 85.12 164 GLU A C 1
ATOM 1309 O O . GLU A 1 164 ? -35.129 -3.076 46.403 1.00 85.12 164 GLU A O 1
ATOM 1314 N N . LEU A 1 165 ? -34.602 -1.480 44.922 1.00 85.69 165 LEU A N 1
ATOM 1315 C CA . LEU A 1 165 ? -35.547 -0.492 45.454 1.00 85.69 165 LEU A CA 1
ATOM 1316 C C . LEU A 1 165 ? -37.023 -0.885 45.281 1.00 85.69 165 LEU A C 1
ATOM 1318 O O . LEU A 1 165 ? -37.833 -0.616 46.167 1.00 85.69 165 LEU A O 1
ATOM 1322 N N . ARG A 1 166 ? -37.407 -1.476 44.141 1.00 83.62 166 ARG A N 1
ATOM 1323 C CA . ARG A 1 166 ? -38.818 -1.799 43.846 1.00 83.62 166 ARG A CA 1
ATOM 1324 C C . ARG A 1 166 ? -39.262 -3.166 44.339 1.00 83.62 166 ARG A C 1
ATOM 1326 O O . ARG A 1 166 ? -40.428 -3.323 44.693 1.00 83.62 166 ARG A O 1
ATOM 1333 N N . PHE A 1 167 ? -38.374 -4.149 44.290 1.00 82.19 167 PHE A N 1
ATOM 1334 C CA . PHE A 1 167 ? -38.707 -5.555 44.509 1.00 82.19 167 PHE A CA 1
ATOM 1335 C C . PHE A 1 167 ? -37.905 -6.180 45.657 1.00 82.19 167 PHE A C 1
ATOM 1337 O O . PHE A 1 167 ? -38.118 -7.350 45.962 1.00 82.19 167 PHE A O 1
ATOM 1344 N N . GLY A 1 168 ? -37.020 -5.418 46.313 1.00 78.75 168 GLY A N 1
ATOM 1345 C CA . GLY A 1 168 ? -36.267 -5.862 47.488 1.00 78.75 168 GLY A CA 1
ATOM 1346 C C . GLY A 1 168 ? -35.156 -6.869 47.186 1.00 78.75 168 GLY A C 1
ATOM 1347 O O . GLY A 1 168 ? -34.620 -7.460 48.119 1.00 78.75 168 GLY A O 1
ATOM 1348 N N . GLN A 1 169 ? -34.826 -7.092 45.909 1.00 78.25 169 GLN A N 1
ATOM 1349 C CA . GLN A 1 169 ? -33.781 -8.025 45.486 1.00 78.25 169 GLN A CA 1
ATOM 1350 C C . GLN A 1 169 ? -33.023 -7.502 44.250 1.00 78.25 169 GLN A C 1
ATOM 1352 O O . GLN A 1 169 ? -33.658 -6.979 43.328 1.00 78.25 169 GLN A O 1
ATOM 1357 N N . PRO A 1 170 ? -31.685 -7.633 44.208 1.00 71.06 170 PRO A N 1
ATOM 1358 C CA . PRO A 1 170 ? -30.877 -7.219 43.064 1.00 71.06 170 PRO A CA 1
ATOM 1359 C C . PRO A 1 170 ? -30.985 -8.211 41.896 1.00 71.06 170 PRO A C 1
ATOM 1361 O O . PRO A 1 170 ? -31.069 -9.429 42.094 1.00 71.06 170 PRO A O 1
ATOM 1364 N N . LEU A 1 171 ? -30.945 -7.687 40.666 1.00 70.31 171 LEU A N 1
ATOM 1365 C CA . LEU A 1 171 ? -30.998 -8.492 39.441 1.00 70.31 171 LEU A CA 1
ATOM 1366 C C . LEU A 1 171 ? -29.726 -9.325 39.233 1.00 70.31 171 LEU A C 1
ATOM 1368 O O . LEU A 1 171 ? -29.805 -10.419 38.676 1.00 70.31 171 LEU A O 1
ATOM 1372 N N . SER A 1 172 ? -28.585 -8.843 39.733 1.00 61.62 172 SER A N 1
ATOM 1373 C CA . SER A 1 172 ? -27.246 -9.458 39.673 1.00 61.62 172 SER A CA 1
ATOM 1374 C C . SER A 1 172 ? -27.141 -10.882 40.247 1.00 61.62 172 SER A C 1
ATOM 1376 O O . SER A 1 172 ? -26.096 -11.516 40.128 1.00 61.62 172 SER A O 1
ATOM 1378 N N . SER A 1 173 ? -28.217 -11.410 40.835 1.00 54.03 173 SER A N 1
ATOM 1379 C CA . SER A 1 173 ? -28.338 -12.811 41.259 1.00 54.03 173 SER A CA 1
ATOM 1380 C C . SER A 1 173 ? -28.432 -13.791 40.076 1.00 54.03 173 SER A C 1
ATOM 1382 O O . SER A 1 173 ? -28.112 -14.967 40.232 1.00 54.03 173 SER A O 1
ATOM 1384 N N . ASP A 1 174 ? -28.851 -13.315 38.897 1.00 53.66 174 ASP A N 1
ATOM 1385 C CA . ASP A 1 174 ? -28.969 -14.089 37.659 1.00 53.66 174 ASP A CA 1
ATOM 1386 C C . ASP A 1 174 ? -28.026 -13.482 36.603 1.00 53.66 174 ASP A C 1
ATOM 1388 O O . ASP A 1 174 ? -28.199 -12.336 36.189 1.00 53.66 174 ASP A O 1
ATOM 1392 N N . HIS A 1 175 ? -27.038 -14.246 36.123 1.00 51.66 175 HIS A N 1
ATOM 1393 C CA . HIS A 1 175 ? -26.000 -13.846 35.144 1.00 51.66 175 HIS A CA 1
ATOM 1394 C C . HIS A 1 175 ? -26.522 -13.380 33.755 1.00 51.66 175 HIS A C 1
ATOM 1396 O O . HIS A 1 175 ? -25.775 -13.317 32.780 1.00 51.66 175 HIS A O 1
ATOM 1402 N N . GLN A 1 176 ? -27.810 -13.062 33.618 1.00 55.16 176 GLN A N 1
ATOM 1403 C CA . GLN A 1 176 ? -28.455 -12.675 32.363 1.00 55.16 176 GLN A CA 1
ATOM 1404 C C . GLN A 1 176 ? -28.255 -11.201 31.976 1.00 55.16 176 GLN A C 1
ATOM 1406 O O . GLN A 1 176 ? -28.621 -10.832 30.864 1.00 55.16 176 GLN A O 1
ATOM 1411 N N . VAL A 1 177 ? -27.726 -10.340 32.854 1.00 54.94 177 VAL A N 1
ATOM 1412 C CA . VAL A 1 177 ? -27.563 -8.897 32.567 1.00 54.94 177 VAL A CA 1
ATOM 1413 C C . VAL A 1 177 ? -26.260 -8.597 31.824 1.00 54.94 177 VAL A 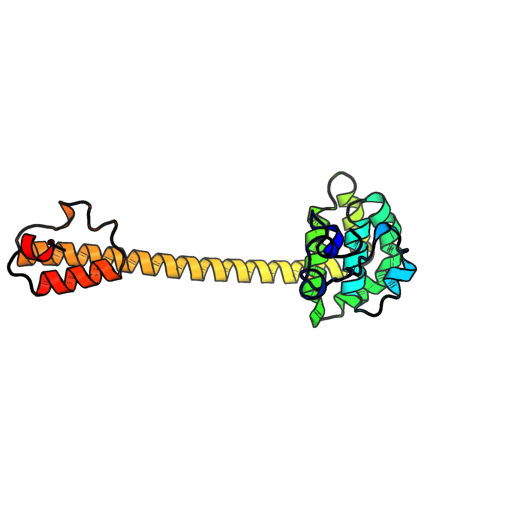C 1
ATOM 1415 O O . VAL A 1 177 ? -26.262 -7.769 30.919 1.00 54.94 177 VAL A O 1
ATOM 1418 N N . GLU A 1 178 ? -25.175 -9.311 32.132 1.00 55.44 178 GLU A N 1
ATOM 1419 C CA . GLU A 1 178 ? -23.840 -9.073 31.549 1.00 55.44 178 GLU A CA 1
ATOM 1420 C C . GLU A 1 178 ? -23.737 -9.408 30.051 1.00 55.44 178 GLU A C 1
ATOM 1422 O O . GLU A 1 178 ? -22.771 -9.030 29.397 1.00 55.44 178 GLU A O 1
ATOM 1427 N N . THR A 1 179 ? -24.724 -10.109 29.491 1.00 59.00 179 THR A N 1
ATOM 1428 C CA . THR A 1 179 ? -24.736 -10.546 28.083 1.00 59.00 179 THR A CA 1
ATOM 1429 C C . THR A 1 179 ? -25.730 -9.783 27.208 1.00 59.00 179 THR A C 1
ATOM 1431 O O . THR A 1 179 ? -25.858 -10.096 26.024 1.00 59.00 179 THR A O 1
ATOM 1434 N N . LYS A 1 180 ? -26.447 -8.797 27.765 1.00 68.31 180 LYS A N 1
ATOM 1435 C CA . LYS A 1 180 ? -27.471 -8.042 27.035 1.00 68.31 180 LYS A CA 1
ATOM 1436 C C . LYS A 1 180 ? -26.892 -6.792 26.394 1.00 68.31 180 LYS A C 1
ATOM 1438 O O . LYS A 1 180 ? -26.212 -6.014 27.054 1.00 68.31 180 LYS A O 1
ATOM 1443 N N . ASP A 1 181 ? -27.243 -6.569 25.130 1.00 75.00 181 ASP A N 1
ATOM 1444 C CA . ASP A 1 181 ? -26.881 -5.334 24.439 1.00 75.00 181 ASP A CA 1
ATOM 1445 C C . ASP A 1 181 ? -27.633 -4.119 25.016 1.00 75.00 181 ASP A C 1
ATOM 1447 O O . ASP A 1 181 ? -28.658 -4.222 25.705 1.00 75.00 181 ASP A O 1
ATOM 1451 N N . LEU A 1 182 ? -27.141 -2.927 24.691 1.00 78.12 182 LEU A N 1
ATOM 1452 C CA . LEU A 1 182 ? -27.705 -1.646 25.116 1.00 78.12 182 LEU A CA 1
ATOM 1453 C C . LEU A 1 182 ? -29.231 -1.521 24.894 1.00 78.12 182 LEU A C 1
ATOM 1455 O O . LEU A 1 182 ? -29.924 -0.917 25.722 1.00 78.12 182 LEU A O 1
ATOM 1459 N N . LYS A 1 183 ? -29.779 -2.089 23.808 1.00 83.44 183 LYS A N 1
ATOM 1460 C CA . LYS A 1 183 ? -31.219 -2.035 23.485 1.00 83.44 183 LYS A CA 1
ATOM 1461 C C . LYS A 1 183 ? -32.021 -3.002 24.346 1.00 83.44 183 LYS A C 1
ATOM 1463 O O . LYS A 1 183 ? -33.096 -2.643 24.826 1.00 83.44 183 LYS A O 1
ATOM 1468 N N . GLN A 1 184 ? -31.500 -4.201 24.567 1.00 82.94 184 GLN A N 1
ATOM 1469 C CA . GLN A 1 184 ? -32.093 -5.209 25.437 1.00 82.94 184 GLN A CA 1
ATOM 1470 C C . GLN A 1 184 ? -32.134 -4.727 26.891 1.00 82.94 184 GLN A C 1
ATOM 1472 O O . GLN A 1 184 ? -33.163 -4.885 27.552 1.00 82.94 184 GLN A O 1
ATOM 1477 N N . LEU A 1 185 ? -31.070 -4.067 27.365 1.00 80.81 185 LEU A N 1
ATOM 1478 C CA . LEU A 1 185 ? -31.049 -3.412 28.678 1.00 80.81 185 LEU A CA 1
ATOM 1479 C C . LEU A 1 185 ? -32.113 -2.305 28.774 1.00 80.81 185 LEU A C 1
ATOM 1481 O O . LEU A 1 185 ? -32.790 -2.187 29.795 1.00 80.81 185 LEU A O 1
ATOM 1485 N N . GLN A 1 186 ? -32.323 -1.529 27.704 1.00 83.69 186 GLN A N 1
ATOM 1486 C CA . GLN A 1 186 ? -33.365 -0.494 27.670 1.00 83.69 186 GLN A CA 1
ATOM 1487 C C . GLN A 1 186 ? -34.778 -1.073 27.741 1.00 83.69 186 GLN A C 1
ATOM 1489 O O . GLN A 1 186 ? -35.602 -0.610 28.526 1.00 83.69 186 GLN A O 1
ATOM 1494 N N . ALA A 1 187 ? -35.056 -2.099 26.939 1.00 84.69 187 ALA A N 1
ATOM 1495 C CA . ALA A 1 187 ? -36.356 -2.757 26.928 1.00 84.69 187 ALA A CA 1
ATOM 1496 C C . ALA A 1 187 ? -36.671 -3.386 28.293 1.00 84.69 187 ALA A C 1
ATOM 1498 O O . ALA A 1 187 ? -37.806 -3.317 28.766 1.00 84.69 187 ALA A O 1
ATOM 1499 N N . LEU A 1 188 ? -35.659 -3.961 28.954 1.00 83.19 188 LEU A N 1
ATOM 1500 C CA . LEU A 1 188 ? -35.806 -4.508 30.298 1.00 83.19 188 LEU A CA 1
ATOM 1501 C C . LEU A 1 188 ? -36.115 -3.416 31.329 1.00 83.19 188 LEU A C 1
ATOM 1503 O O . LEU A 1 188 ? -37.005 -3.608 32.153 1.00 83.19 188 LEU A O 1
ATOM 1507 N N . LEU A 1 189 ? -35.447 -2.260 31.246 1.00 82.50 189 LEU A N 1
ATOM 1508 C CA . LEU A 1 189 ? -35.726 -1.100 32.097 1.00 82.50 189 LEU A CA 1
ATOM 1509 C C . LEU A 1 189 ? -37.191 -0.655 31.971 1.00 82.50 189 LEU A C 1
ATOM 1511 O O . LEU A 1 189 ? -37.889 -0.495 32.970 1.00 82.50 189 LEU A O 1
ATOM 1515 N N . GLU A 1 190 ? -37.683 -0.500 30.740 1.00 84.56 190 GLU A N 1
ATOM 1516 C CA . GLU A 1 190 ? -39.066 -0.087 30.475 1.00 84.56 190 GLU A CA 1
ATOM 1517 C C . GLU A 1 190 ? -40.093 -1.104 30.992 1.00 84.56 190 GLU A C 1
ATOM 1519 O O . GLU A 1 190 ? -41.144 -0.720 31.514 1.00 84.56 190 GLU A O 1
ATOM 1524 N N . ARG A 1 191 ? -39.789 -2.402 30.881 1.00 84.44 191 ARG A N 1
ATOM 1525 C CA . ARG A 1 191 ? -40.622 -3.485 31.423 1.00 84.44 191 ARG A CA 1
ATOM 1526 C C . ARG A 1 191 ? -40.632 -3.478 32.945 1.00 84.44 191 ARG A C 1
ATOM 1528 O O . ARG A 1 191 ? -41.707 -3.530 33.536 1.00 84.44 191 ARG A O 1
ATOM 1535 N N . LEU A 1 192 ? -39.465 -3.345 33.574 1.00 83.44 192 LEU A N 1
ATOM 1536 C CA . LEU A 1 192 ? -39.332 -3.266 35.029 1.00 83.44 192 LEU A CA 1
ATOM 1537 C C . LEU A 1 192 ? -40.094 -2.083 35.615 1.00 83.44 192 LEU A C 1
ATOM 1539 O O . LEU A 1 192 ? -40.615 -2.200 36.718 1.00 83.44 192 LEU A O 1
ATOM 1543 N N . LEU A 1 193 ? -40.195 -0.961 34.897 1.00 83.00 193 LEU A N 1
ATOM 1544 C CA . LEU A 1 193 ? -40.992 0.192 35.325 1.00 83.00 193 LEU A CA 1
ATOM 1545 C C . LEU A 1 193 ? -42.506 -0.084 35.301 1.00 83.00 193 LEU A C 1
ATOM 1547 O O . LEU A 1 193 ? -43.223 0.428 36.159 1.00 83.00 193 LEU A O 1
ATOM 1551 N N . LYS A 1 194 ? -43.000 -0.917 34.382 1.00 84.75 194 LYS A N 1
ATOM 1552 C CA . LYS A 1 194 ? -44.438 -1.220 34.238 1.00 84.75 194 LYS A CA 1
ATOM 1553 C C . LYS A 1 194 ? -44.899 -2.450 35.021 1.00 84.75 194 LYS A C 1
ATOM 1555 O O . LYS A 1 194 ? -46.079 -2.544 35.335 1.00 84.75 194 LYS A O 1
ATOM 1560 N N . ALA A 1 195 ? -43.991 -3.375 35.317 1.00 82.19 195 ALA A N 1
ATOM 1561 C CA . ALA A 1 195 ? -44.313 -4.637 35.965 1.00 82.19 195 ALA A CA 1
ATOM 1562 C C . ALA A 1 195 ? -44.689 -4.474 37.447 1.00 82.19 195 ALA A C 1
ATOM 1564 O O . ALA A 1 195 ? -44.231 -3.557 38.145 1.00 82.19 195 ALA A O 1
ATOM 1565 N N . SER A 1 196 ? -45.500 -5.420 37.918 1.00 79.69 196 SER A N 1
ATOM 1566 C CA . SER A 1 196 ? -45.952 -5.531 39.308 1.00 79.69 196 SER A CA 1
ATOM 1567 C C . SER A 1 196 ? -45.032 -6.439 40.133 1.00 79.69 196 SER A C 1
ATOM 1569 O O . SER A 1 196 ? -45.019 -6.349 41.359 1.00 79.69 196 SER A O 1
ATOM 1571 N N . SER A 1 197 ? -44.251 -7.302 39.472 1.00 79.38 197 SER A N 1
ATOM 1572 C CA . SER A 1 197 ? -43.266 -8.202 40.083 1.00 79.38 197 SER A CA 1
ATOM 1573 C C . SER A 1 197 ? -42.049 -8.432 39.174 1.00 79.38 197 SER A C 1
ATOM 1575 O O . SER A 1 197 ? -42.096 -8.192 37.965 1.00 79.38 197 SER A O 1
ATOM 1577 N N . LEU A 1 198 ? -40.949 -8.928 39.754 1.00 75.56 198 LEU A N 1
ATOM 1578 C CA . LEU A 1 198 ? -39.715 -9.220 39.015 1.00 75.56 198 LEU A CA 1
ATOM 1579 C C . LEU A 1 198 ? -39.898 -10.349 37.980 1.00 75.56 198 LEU A C 1
ATOM 1581 O O . LEU A 1 198 ? -39.408 -10.243 36.859 1.00 75.56 198 LEU A O 1
ATOM 1585 N N . GLU A 1 199 ? -40.648 -11.401 38.321 1.00 75.56 199 GLU A N 1
ATOM 1586 C CA . GLU A 1 199 ? -40.929 -12.524 37.409 1.00 75.56 199 GLU A CA 1
ATOM 1587 C C . GLU A 1 199 ? -41.732 -12.094 36.173 1.00 75.56 199 GLU A C 1
ATOM 1589 O O . GLU A 1 199 ? -41.477 -12.570 35.066 1.00 75.56 199 GLU A O 1
ATOM 1594 N N . GLU A 1 200 ? -42.681 -11.169 36.342 1.00 79.75 200 GLU A N 1
ATOM 1595 C CA . GLU A 1 200 ? -43.446 -10.587 35.235 1.00 79.75 200 GLU A CA 1
ATOM 1596 C C . GLU A 1 200 ? -42.530 -9.780 34.305 1.00 79.75 200 GLU A C 1
ATOM 1598 O O . GLU A 1 200 ? -42.604 -9.903 33.082 1.00 79.75 200 GLU A O 1
ATOM 1603 N N . ALA A 1 201 ? -41.601 -9.009 34.878 1.00 76.12 201 ALA A N 1
ATOM 1604 C CA . ALA A 1 201 ? -40.656 -8.208 34.110 1.00 76.12 201 ALA A CA 1
ATOM 1605 C C . ALA A 1 201 ? -39.643 -9.043 33.312 1.00 76.12 201 ALA A C 1
ATOM 1607 O O . ALA A 1 201 ? -39.181 -8.565 32.276 1.00 76.12 201 ALA A O 1
ATOM 1608 N N . LEU A 1 202 ? -39.319 -10.266 33.751 1.00 76.06 202 LEU A N 1
ATOM 1609 C CA . LEU A 1 202 ? -38.325 -11.151 33.125 1.00 76.06 202 LEU A CA 1
ATOM 1610 C C . LEU A 1 202 ? -38.906 -12.147 32.099 1.00 76.06 202 LEU A C 1
ATOM 1612 O O . LEU A 1 202 ? -38.153 -12.687 31.291 1.00 76.06 202 LEU A O 1
ATOM 1616 N N . ARG A 1 203 ? -40.226 -12.390 32.078 1.00 71.81 203 ARG A N 1
ATOM 1617 C CA . ARG A 1 203 ? -40.878 -13.282 31.094 1.00 71.81 203 ARG A CA 1
ATOM 1618 C C . ARG A 1 203 ? -40.959 -12.640 29.709 1.00 71.81 203 ARG A C 1
ATOM 1620 O O . ARG A 1 203 ? -41.747 -11.716 29.557 1.00 71.81 203 ARG A O 1
ATOM 1627 N N . ASN A 1 204 ? -40.161 -13.113 28.743 1.00 57.12 204 ASN A N 1
ATOM 1628 C CA . ASN A 1 204 ? -40.087 -12.607 27.355 1.00 57.12 204 ASN A CA 1
ATOM 1629 C C . ASN A 1 204 ? -41.403 -12.050 26.807 1.00 57.12 204 ASN A C 1
ATOM 1631 O O . ASN A 1 204 ? -42.368 -12.833 26.676 1.00 57.12 204 ASN A O 1
#

pLDDT: mean 86.82, std 8.93, range [51.66, 96.62]

Secondary structure (DSSP, 8-state):
--SGGGGSSS-GGGSTTTGGGS---------GGG--HHHHHHSSS-HHHHHHHHHHHHTT-HHHHHHHGGGGHHHHHHHHH-TTTHHHHHHHHHHHHHHS-SHHHHHHHHHHHHH-THHHHHHHHHHHHHHHHHHHHHHHHHHHHHHHHHHHHHHHHHHHHHHHHHHSS-GGGSTTSTT--HHHHHHHHHHHHH-SSHHHHH--

Foldseek 3Di:
DQKPQVVDPPRQVVPPPRPVVDDIDGDPDDDLLPDDLVNLVPPPDALLVSLVSLCVNCLLPLVVCQVCVVVSLVSLVRQCPDPVNLVSNLVSVVVSVVRVDDPSNVVSVVSCCVSPVVVVVSNVVVVVVVVVVVVVVVVVVVVVVVVQVVLLVVLLVVQQVLCCVQVVGGPVVDPVSVPDGNVRSVQLVVLSVVDPHPVSSPDD